Protein AF-A0A6L6CD46-F1 (afdb_monomer_lite)

pLDDT: mean 73.13, std 17.95, range [24.5, 97.5]

Structure (mmCIF, N/CA/C/O backbone):
data_AF-A0A6L6CD46-F1
#
_entry.id   AF-A0A6L6CD46-F1
#
loop_
_atom_site.group_PDB
_atom_site.id
_atom_site.type_symbol
_atom_site.label_atom_id
_atom_site.label_alt_id
_atom_site.label_comp_id
_atom_site.label_asym_id
_atom_site.label_entity_id
_atom_site.label_seq_id
_atom_site.pdbx_PDB_ins_code
_atom_site.Cartn_x
_atom_site.Cartn_y
_atom_site.Cartn_z
_atom_site.occupancy
_atom_site.B_iso_or_equiv
_atom_site.auth_seq_id
_atom_site.auth_comp_id
_atom_site.auth_asym_id
_atom_site.auth_atom_id
_atom_site.pdbx_PDB_model_num
ATOM 1 N N . MET A 1 1 ? 24.966 -5.544 -23.327 1.00 44.84 1 MET A N 1
ATOM 2 C CA . MET A 1 1 ? 25.309 -5.152 -24.705 1.00 44.84 1 MET A CA 1
ATOM 3 C C . MET A 1 1 ? 24.826 -6.272 -25.606 1.00 44.84 1 MET A C 1
ATOM 5 O O . MET A 1 1 ? 25.145 -7.424 -25.333 1.00 44.84 1 MET A O 1
ATOM 9 N N . VAL A 1 2 ? 23.964 -5.957 -26.567 1.00 43.72 2 VAL A N 1
ATOM 10 C CA . VAL A 1 2 ? 23.545 -6.902 -27.607 1.00 43.72 2 VAL A CA 1
ATOM 11 C C . VAL A 1 2 ? 24.352 -6.515 -28.832 1.00 43.72 2 VAL A C 1
ATOM 13 O O . VAL A 1 2 ? 24.237 -5.381 -29.278 1.00 43.72 2 VAL A O 1
ATOM 16 N N . SER A 1 3 ? 25.203 -7.411 -29.320 1.00 49.47 3 SER A N 1
ATOM 17 C CA . SER A 1 3 ? 26.003 -7.169 -30.518 1.00 49.47 3 SER A CA 1
ATOM 18 C C . SER A 1 3 ? 25.464 -8.046 -31.639 1.00 49.47 3 SER A C 1
ATOM 20 O O . SER A 1 3 ? 25.530 -9.274 -31.545 1.00 49.47 3 SER A O 1
ATOM 22 N N . LEU A 1 4 ? 24.927 -7.422 -32.684 1.00 47.31 4 LEU A N 1
ATOM 23 C CA . LEU A 1 4 ? 24.622 -8.091 -33.942 1.00 47.31 4 LEU A CA 1
ATOM 24 C C . LEU A 1 4 ? 25.775 -7.809 -34.908 1.00 47.31 4 LEU A C 1
ATOM 26 O O . LEU A 1 4 ? 25.979 -6.667 -35.311 1.00 47.31 4 LEU A O 1
ATOM 30 N N . THR A 1 5 ? 26.537 -8.841 -35.259 1.00 47.25 5 THR A N 1
ATOM 31 C CA . THR A 1 5 ? 27.584 -8.738 -36.279 1.00 47.25 5 THR A CA 1
ATOM 32 C C . THR A 1 5 ? 26.982 -9.128 -37.620 1.00 47.25 5 THR A C 1
ATOM 34 O O . THR A 1 5 ? 26.637 -10.289 -37.833 1.00 47.25 5 THR A O 1
ATOM 37 N N . LEU A 1 6 ? 26.834 -8.156 -38.519 1.00 50.75 6 LEU A N 1
ATOM 38 C CA . LEU A 1 6 ? 26.470 -8.408 -39.910 1.00 50.75 6 LEU A CA 1
ATOM 39 C C . LEU A 1 6 ? 27.756 -8.727 -40.686 1.00 50.75 6 LEU A C 1
ATOM 41 O O . LEU A 1 6 ? 28.772 -8.052 -40.521 1.00 50.75 6 LEU A O 1
ATOM 45 N N . THR A 1 7 ? 27.733 -9.760 -41.528 1.00 51.47 7 THR A N 1
ATOM 46 C CA . THR A 1 7 ? 28.898 -10.301 -42.262 1.00 51.47 7 THR A CA 1
ATOM 47 C C . THR A 1 7 ? 29.545 -9.330 -43.262 1.00 51.47 7 THR A C 1
ATOM 49 O O . THR A 1 7 ? 30.550 -9.675 -43.874 1.00 51.47 7 THR A O 1
ATOM 52 N N . SER A 1 8 ? 29.026 -8.107 -43.395 1.00 54.38 8 SER A N 1
ATOM 53 C CA . SER A 1 8 ? 29.572 -7.022 -44.218 1.00 54.38 8 SER A CA 1
ATOM 54 C C . SER A 1 8 ? 30.344 -5.943 -43.435 1.00 54.38 8 SER A C 1
ATOM 56 O O . SER A 1 8 ? 30.709 -4.927 -44.016 1.00 54.38 8 SER A O 1
ATOM 58 N N . GLY A 1 9 ? 30.630 -6.140 -42.139 1.00 56.38 9 GLY A N 1
ATOM 59 C CA . GLY A 1 9 ? 31.497 -5.237 -41.360 1.00 56.38 9 GLY A CA 1
ATOM 60 C C . GLY A 1 9 ? 30.791 -4.053 -40.686 1.00 56.38 9 GLY A C 1
ATOM 61 O O . GLY A 1 9 ? 31.459 -3.185 -40.128 1.00 56.38 9 GLY A O 1
ATOM 62 N N . TYR A 1 10 ? 29.457 -4.024 -40.684 1.00 61.47 10 TYR A N 1
ATOM 63 C CA . TYR A 1 10 ? 28.675 -3.020 -39.961 1.00 61.47 10 TYR A CA 1
ATOM 64 C C . TYR A 1 10 ? 28.305 -3.514 -38.555 1.00 61.47 10 TYR A C 1
ATOM 66 O O . TYR A 1 10 ? 27.806 -4.630 -38.384 1.00 61.47 10 TYR A O 1
ATOM 74 N N . LEU A 1 11 ? 28.532 -2.662 -37.551 1.00 64.44 11 LEU A N 1
ATOM 75 C CA . LEU A 1 11 ? 28.053 -2.841 -36.180 1.00 64.44 11 LEU A CA 1
ATOM 76 C C . LEU A 1 11 ? 26.774 -2.022 -35.998 1.00 64.44 11 LEU A C 1
ATOM 78 O O . LEU A 1 11 ? 26.771 -0.815 -36.229 1.00 64.44 11 LEU A O 1
ATOM 82 N N . LEU A 1 12 ? 25.689 -2.682 -35.591 1.00 70.31 12 LEU A N 1
ATOM 83 C CA . LEU A 1 12 ? 24.448 -2.011 -35.217 1.00 70.31 12 LEU A CA 1
ATOM 84 C C . LEU A 1 12 ? 24.362 -1.918 -33.693 1.00 70.31 12 LEU A C 1
ATOM 86 O O . LEU A 1 12 ? 24.083 -2.915 -33.023 1.00 70.31 12 LEU A O 1
ATOM 90 N N . ASP A 1 13 ? 24.563 -0.714 -33.163 1.00 72.12 13 ASP A N 1
ATOM 91 C CA . ASP A 1 13 ? 24.378 -0.430 -31.743 1.00 72.12 13 ASP A CA 1
ATOM 92 C C . ASP A 1 13 ? 22.921 -0.060 -31.457 1.00 72.12 13 ASP A C 1
ATOM 94 O O . ASP A 1 13 ? 22.403 0.967 -31.901 1.00 72.12 13 ASP A O 1
ATOM 98 N N . LEU A 1 14 ? 22.247 -0.909 -30.684 1.00 71.06 14 LEU A N 1
ATOM 99 C CA . LEU A 1 14 ? 20.884 -0.664 -30.230 1.00 71.06 14 LEU A CA 1
ATOM 100 C C . LEU A 1 14 ? 20.898 -0.119 -28.802 1.00 71.06 14 LEU A C 1
ATOM 102 O O . LEU A 1 14 ? 21.294 -0.807 -27.858 1.00 71.06 14 LEU A O 1
ATOM 106 N N . ASN A 1 15 ? 20.385 1.098 -28.633 1.00 74.31 15 ASN A N 1
ATOM 107 C CA . ASN A 1 15 ? 20.087 1.644 -27.316 1.00 74.31 15 ASN A CA 1
ATOM 108 C C . ASN A 1 15 ? 18.767 1.066 -26.813 1.00 74.31 15 ASN A C 1
ATOM 110 O O . ASN A 1 15 ? 17.681 1.512 -27.181 1.00 74.31 15 ASN A O 1
ATOM 114 N N . LEU A 1 16 ? 18.872 0.046 -25.970 1.00 72.19 16 LEU A N 1
ATOM 115 C CA . LEU A 1 16 ? 17.718 -0.557 -25.325 1.00 72.19 16 LEU A CA 1
ATOM 116 C C . LEU A 1 16 ? 17.336 0.246 -24.083 1.00 72.19 16 LEU A C 1
ATOM 118 O O . LEU A 1 16 ? 18.183 0.607 -23.269 1.00 72.19 16 LEU A O 1
ATOM 122 N N . THR A 1 17 ? 16.038 0.481 -23.913 1.00 66.88 17 THR A N 1
ATOM 123 C CA . THR A 1 17 ? 15.481 1.128 -22.716 1.00 66.88 17 THR A CA 1
ATOM 124 C C . THR A 1 17 ? 15.485 0.212 -21.493 1.00 66.88 17 THR A C 1
ATOM 126 O O . THR A 1 17 ? 15.349 0.689 -20.370 1.00 66.88 17 THR A O 1
ATOM 129 N N . SER A 1 18 ? 15.653 -1.097 -21.700 1.00 68.25 18 SER A N 1
ATOM 130 C CA . SER A 1 18 ? 15.762 -2.110 -20.652 1.00 68.25 18 SER A CA 1
ATOM 131 C C . SER A 1 18 ? 16.911 -3.069 -20.950 1.00 68.25 18 SER A C 1
ATOM 133 O O . SER A 1 18 ? 17.227 -3.363 -22.105 1.00 68.25 18 SER A O 1
ATOM 135 N N . ALA A 1 19 ? 17.563 -3.552 -19.893 1.00 72.50 19 ALA A N 1
ATOM 136 C CA . ALA A 1 19 ? 18.597 -4.562 -20.038 1.00 72.50 19 ALA A CA 1
ATOM 137 C C . ALA A 1 19 ? 17.971 -5.921 -20.378 1.00 72.50 19 ALA A C 1
ATOM 139 O O . ALA A 1 19 ? 16.982 -6.332 -19.778 1.00 72.50 19 ALA A O 1
ATOM 140 N N . ILE A 1 20 ? 18.591 -6.650 -21.303 1.00 77.94 20 ILE A N 1
ATOM 141 C CA . ILE A 1 20 ? 18.218 -8.035 -21.596 1.00 77.94 20 ILE A CA 1
ATOM 142 C C . ILE A 1 20 ? 18.901 -8.944 -20.575 1.00 77.94 20 ILE A C 1
ATOM 144 O O . ILE A 1 20 ? 20.105 -8.816 -20.347 1.00 77.94 20 ILE A O 1
ATOM 148 N N . THR A 1 21 ? 18.170 -9.874 -19.963 1.00 79.94 21 THR A N 1
ATOM 149 C CA . THR A 1 21 ? 18.755 -10.857 -19.040 1.00 79.94 21 THR A CA 1
ATOM 150 C C . THR A 1 21 ? 19.566 -11.910 -19.793 1.00 79.94 21 THR A C 1
ATOM 152 O O . THR A 1 21 ? 19.253 -12.277 -20.928 1.00 79.94 21 THR A O 1
ATOM 155 N N . ARG A 1 22 ? 20.606 -12.442 -19.151 1.00 80.62 22 ARG A N 1
ATOM 156 C CA . ARG A 1 22 ? 21.382 -13.579 -19.648 1.00 80.62 22 ARG A CA 1
ATOM 157 C C . ARG A 1 22 ? 20.451 -14.749 -19.977 1.00 80.62 22 ARG A C 1
ATOM 159 O O . ARG A 1 22 ? 19.556 -15.064 -19.197 1.00 80.62 22 ARG A O 1
ATOM 166 N N . GLY A 1 23 ? 20.682 -15.389 -21.121 1.00 77.25 23 GLY A N 1
ATOM 167 C CA . GLY A 1 23 ? 19.912 -16.553 -21.571 1.00 77.25 23 GLY A CA 1
ATOM 168 C C . GLY A 1 23 ? 18.565 -16.227 -22.225 1.00 77.25 23 GLY A C 1
ATOM 169 O O . GLY A 1 23 ? 17.924 -17.135 -22.743 1.00 77.25 23 GLY A O 1
ATOM 170 N N . ALA A 1 24 ? 18.139 -14.958 -22.257 1.00 79.31 24 ALA A N 1
ATOM 171 C CA . ALA A 1 24 ? 16.983 -14.564 -23.057 1.00 79.31 24 ALA A CA 1
ATOM 172 C C . ALA A 1 24 ? 17.292 -14.707 -24.556 1.00 79.31 24 ALA A C 1
ATOM 174 O O . ALA A 1 24 ? 18.374 -14.314 -25.007 1.00 79.31 24 ALA A O 1
ATOM 175 N N . VAL A 1 25 ? 16.331 -15.234 -25.318 1.00 81.81 25 VAL A N 1
ATOM 176 C CA . VAL A 1 25 ? 16.406 -15.314 -26.781 1.00 81.81 25 VAL A CA 1
ATOM 177 C C . VAL A 1 25 ? 16.143 -13.927 -27.355 1.00 81.81 25 VAL A C 1
ATOM 179 O O . VAL A 1 25 ? 15.107 -13.326 -27.080 1.00 81.81 25 VAL A O 1
ATOM 182 N N . VAL A 1 26 ? 17.086 -13.419 -28.147 1.00 83.00 26 VAL A N 1
ATOM 183 C CA . VAL A 1 26 ? 16.974 -12.120 -28.813 1.00 83.00 26 VAL A CA 1
ATOM 184 C C . VAL A 1 26 ? 16.854 -12.353 -30.309 1.00 83.00 26 VAL A C 1
ATOM 186 O O . VAL A 1 26 ? 17.708 -13.007 -30.910 1.00 83.00 26 VAL A O 1
ATOM 189 N N . THR A 1 27 ? 15.795 -11.809 -30.901 1.00 85.94 27 THR A N 1
ATOM 190 C CA . THR A 1 27 ? 15.565 -11.839 -32.345 1.00 85.94 27 THR A CA 1
ATOM 191 C C . THR A 1 27 ? 15.535 -10.431 -32.911 1.00 85.94 27 THR A C 1
ATOM 193 O O . THR A 1 27 ? 14.970 -9.530 -32.292 1.00 85.94 27 THR A O 1
ATOM 196 N N . PHE A 1 28 ? 16.095 -10.253 -34.102 1.00 84.06 28 PHE A N 1
ATOM 197 C CA . PHE A 1 28 ? 16.095 -8.986 -34.824 1.00 84.06 28 PHE A CA 1
ATOM 198 C C . PHE A 1 28 ? 15.373 -9.125 -36.164 1.00 84.06 28 PHE A C 1
ATOM 200 O O . PHE A 1 28 ? 15.668 -10.039 -36.933 1.00 84.06 28 PHE A O 1
ATOM 207 N N . SER A 1 29 ? 14.467 -8.195 -36.453 1.00 88.62 29 SER A N 1
ATOM 208 C CA . SER A 1 29 ? 13.798 -8.082 -37.748 1.00 88.62 29 SER A CA 1
ATOM 209 C C . SER A 1 29 ? 13.802 -6.629 -38.197 1.00 88.62 29 SER A C 1
ATOM 211 O O . SER A 1 29 ? 13.671 -5.720 -37.377 1.00 88.62 29 SER A O 1
ATOM 213 N N . TYR A 1 30 ? 13.900 -6.422 -39.503 1.00 89.00 30 TYR A N 1
ATOM 214 C CA . TYR A 1 30 ? 13.785 -5.124 -40.148 1.00 89.00 30 TYR A CA 1
ATOM 215 C C . TYR A 1 30 ? 12.638 -5.164 -41.156 1.00 89.00 30 TYR A C 1
ATOM 217 O O . TYR A 1 30 ? 12.523 -6.099 -41.946 1.00 89.00 30 TYR A O 1
ATOM 225 N N . THR A 1 31 ? 11.778 -4.150 -41.109 1.00 92.81 31 THR A N 1
ATOM 226 C CA . THR A 1 31 ? 10.715 -3.942 -42.097 1.00 92.81 31 THR A CA 1
ATOM 227 C C . THR A 1 31 ? 11.059 -2.695 -42.892 1.00 92.81 31 THR A C 1
ATOM 229 O O . THR A 1 31 ? 11.132 -1.608 -42.319 1.00 92.81 31 THR A O 1
ATOM 232 N N . ALA A 1 32 ? 11.292 -2.861 -44.190 1.00 89.75 32 ALA A N 1
ATOM 233 C CA . ALA A 1 32 ? 11.603 -1.762 -45.086 1.00 89.75 32 ALA A CA 1
ATOM 234 C C . ALA A 1 32 ? 10.410 -0.794 -45.192 1.00 89.75 32 ALA A C 1
ATOM 236 O O . ALA A 1 32 ? 9.263 -1.252 -45.286 1.00 89.75 32 ALA A O 1
ATOM 237 N N . PRO A 1 33 ? 10.648 0.530 -45.170 1.00 86.81 33 PRO A N 1
ATOM 238 C CA . PRO A 1 33 ? 9.605 1.501 -45.467 1.00 86.81 33 PRO A CA 1
ATOM 239 C C . PRO A 1 33 ? 9.172 1.397 -46.944 1.00 86.81 33 PRO A C 1
ATOM 241 O O . PRO A 1 33 ? 9.884 0.808 -47.760 1.00 86.81 33 PRO A O 1
ATOM 244 N N . PRO A 1 34 ? 8.006 1.957 -47.314 1.00 84.12 34 PRO A N 1
ATOM 245 C CA . PRO A 1 34 ? 7.623 2.083 -48.716 1.00 84.12 34 PRO A CA 1
ATOM 246 C C . PRO A 1 34 ? 8.685 2.852 -49.510 1.00 84.12 34 PRO A C 1
ATOM 248 O O . PRO A 1 34 ? 9.216 3.845 -49.017 1.00 84.12 34 PRO A O 1
ATOM 251 N N . VAL A 1 35 ? 8.959 2.411 -50.739 1.00 77.94 35 VAL A N 1
ATOM 252 C CA . VAL A 1 35 ? 9.950 3.047 -51.619 1.00 77.94 35 VAL A CA 1
ATOM 253 C C . VAL A 1 35 ? 9.521 4.481 -51.943 1.00 77.94 35 VAL A C 1
ATOM 255 O O . VAL A 1 35 ? 8.413 4.708 -52.433 1.00 77.94 35 VAL A O 1
ATOM 258 N N . GLU A 1 36 ? 10.404 5.445 -51.685 1.00 72.25 36 GLU A N 1
ATOM 259 C CA . GLU A 1 36 ? 10.206 6.855 -52.039 1.00 72.25 36 GLU A CA 1
ATOM 260 C C . GLU A 1 36 ? 10.679 7.140 -53.480 1.00 72.25 36 GLU A C 1
ATOM 262 O O . GLU A 1 36 ? 11.656 6.562 -53.955 1.00 72.25 36 GLU A O 1
ATOM 267 N N . ASN A 1 37 ? 9.984 8.038 -54.190 1.00 70.56 37 ASN A N 1
ATOM 268 C CA . ASN A 1 37 ? 10.317 8.461 -55.557 1.00 70.56 37 ASN A CA 1
ATOM 269 C C . ASN A 1 37 ? 10.279 10.005 -55.651 1.00 70.56 37 ASN A C 1
ATOM 271 O O . ASN A 1 37 ? 9.217 10.575 -55.382 1.00 70.56 37 ASN A O 1
ATOM 275 N N . PRO A 1 38 ? 11.376 10.699 -56.024 1.00 72.62 38 PRO A N 1
ATOM 276 C CA . PRO A 1 38 ? 12.658 10.162 -56.497 1.00 72.62 38 PRO A CA 1
ATOM 277 C C . PRO A 1 38 ? 13.456 9.461 -55.395 1.00 72.62 38 PRO A C 1
ATOM 279 O O . PRO A 1 38 ? 13.340 9.808 -54.224 1.00 72.62 38 PRO A O 1
ATOM 282 N N . VAL A 1 39 ? 14.271 8.478 -55.784 1.00 70.19 39 VAL A N 1
ATOM 283 C CA . VAL A 1 39 ? 15.186 7.787 -54.865 1.00 70.19 39 VAL A CA 1
ATOM 284 C C . VAL A 1 39 ? 16.178 8.813 -54.317 1.00 70.19 39 VAL A C 1
ATOM 286 O O . VAL A 1 39 ? 16.855 9.499 -55.084 1.00 70.19 39 VAL A O 1
ATOM 289 N N . THR A 1 40 ? 16.243 8.940 -52.993 1.00 73.50 40 THR A N 1
ATOM 290 C CA . THR A 1 40 ? 17.183 9.832 -52.302 1.00 73.50 40 THR A CA 1
ATOM 291 C C . THR A 1 40 ? 18.108 9.021 -51.403 1.00 73.50 40 THR A C 1
ATOM 293 O O . THR A 1 40 ? 17.735 7.949 -50.937 1.00 73.50 40 THR A O 1
ATOM 296 N N . THR A 1 41 ? 19.300 9.545 -51.119 1.00 75.75 41 THR A N 1
ATOM 297 C CA . THR A 1 41 ? 20.264 8.962 -50.165 1.00 75.75 41 THR A CA 1
ATOM 298 C C . THR A 1 41 ? 19.991 9.364 -48.709 1.00 75.75 41 THR A C 1
ATOM 300 O O . THR A 1 41 ? 20.845 9.194 -47.841 1.00 75.75 41 THR A O 1
ATOM 303 N N . THR A 1 42 ? 18.839 9.986 -48.438 1.00 76.19 42 THR A N 1
ATOM 304 C CA . THR A 1 42 ? 18.507 10.588 -47.137 1.00 76.19 42 THR A CA 1
ATOM 305 C C . THR A 1 42 ? 17.148 10.138 -46.602 1.00 76.19 42 THR A C 1
ATOM 307 O O . THR A 1 42 ? 16.561 10.831 -45.765 1.00 76.19 42 THR A O 1
ATOM 310 N N . ASN A 1 43 ? 16.612 9.015 -47.090 1.00 81.25 43 ASN A N 1
ATOM 311 C CA . ASN A 1 43 ? 15.330 8.499 -46.615 1.00 81.25 43 ASN A CA 1
ATOM 312 C C . ASN A 1 43 ? 15.495 7.739 -45.278 1.00 81.25 43 ASN A C 1
ATOM 314 O O . ASN A 1 43 ? 16.568 7.700 -44.674 1.00 81.25 43 ASN A O 1
ATOM 318 N N . LYS A 1 44 ? 14.397 7.185 -44.750 1.00 84.00 44 LYS A N 1
ATOM 319 C CA . LYS A 1 44 ? 14.401 6.460 -43.464 1.00 84.00 44 LYS A CA 1
ATOM 320 C C . LYS A 1 44 ? 14.776 4.975 -43.576 1.00 84.00 44 LYS A C 1
ATOM 322 O O . LYS A 1 44 ? 14.764 4.293 -42.549 1.00 84.00 44 LYS A O 1
ATOM 327 N N . ALA A 1 45 ? 15.036 4.456 -44.774 1.00 87.62 45 ALA A N 1
ATOM 328 C CA . ALA A 1 45 ? 15.427 3.067 -44.964 1.00 87.62 45 ALA A CA 1
ATOM 329 C C . ALA A 1 45 ? 16.869 2.834 -44.489 1.00 87.62 45 ALA A C 1
ATOM 331 O O . ALA A 1 45 ? 17.682 3.751 -44.395 1.00 87.62 45 ALA A O 1
ATOM 332 N N . LEU A 1 46 ? 17.206 1.578 -44.201 1.00 87.12 46 LEU A N 1
ATOM 333 C CA . LEU A 1 46 ? 18.605 1.162 -44.180 1.00 87.12 46 LEU A CA 1
ATOM 334 C C . LEU A 1 46 ? 19.104 1.177 -45.628 1.00 87.12 46 LEU A C 1
ATOM 336 O O . LEU A 1 46 ? 18.615 0.385 -46.428 1.00 87.12 46 LEU A O 1
ATOM 340 N N . GLN A 1 47 ? 20.030 2.075 -45.959 1.00 84.88 47 GLN A N 1
ATOM 341 C CA . GLN A 1 47 ? 20.543 2.253 -47.320 1.00 84.88 47 GLN A CA 1
ATOM 342 C C . GLN A 1 47 ? 22.034 1.913 -47.413 1.00 84.88 47 GLN A C 1
ATOM 344 O O . GLN A 1 47 ? 22.774 2.040 -46.431 1.00 84.88 47 GLN A O 1
ATOM 349 N N . ASP A 1 48 ? 22.486 1.499 -48.597 1.00 82.75 48 ASP A N 1
ATOM 350 C CA . ASP A 1 48 ? 23.914 1.475 -48.928 1.00 82.75 48 ASP A CA 1
ATOM 351 C C . ASP A 1 48 ? 24.441 2.880 -49.295 1.00 82.75 48 ASP A C 1
ATOM 353 O O . ASP A 1 48 ? 23.703 3.865 -49.342 1.00 82.75 48 ASP A O 1
ATOM 357 N N . LEU A 1 49 ? 25.746 2.992 -49.570 1.00 81.69 49 LEU A N 1
ATOM 358 C CA . LEU A 1 49 ? 26.375 4.265 -49.953 1.00 81.69 49 LEU A CA 1
ATOM 359 C C . LEU A 1 49 ? 25.920 4.792 -51.327 1.00 81.69 49 LEU A C 1
ATOM 361 O O . LEU A 1 49 ? 26.233 5.930 -51.672 1.00 81.69 49 LEU A O 1
ATOM 365 N N . GLN A 1 50 ? 25.233 3.972 -52.126 1.00 82.94 50 GLN A N 1
ATOM 366 C CA . GLN A 1 50 ? 24.668 4.345 -53.421 1.00 82.94 50 GLN A CA 1
ATOM 367 C C . GLN A 1 50 ? 23.192 4.773 -53.302 1.00 82.94 50 GLN A C 1
ATOM 369 O O . GLN A 1 50 ? 22.635 5.266 -54.282 1.00 82.94 50 GLN A O 1
ATOM 374 N N . GLY A 1 51 ? 22.577 4.644 -52.118 1.00 80.56 51 GLY A N 1
ATOM 375 C CA . GLY A 1 51 ? 21.174 4.982 -51.867 1.00 80.56 51 GLY A CA 1
ATOM 376 C C . GLY A 1 51 ? 20.189 3.856 -52.184 1.00 80.56 51 GLY A C 1
ATOM 377 O O . GLY A 1 51 ? 18.998 4.125 -52.320 1.00 80.56 51 GLY A O 1
ATOM 378 N N . ASN A 1 52 ? 20.651 2.610 -52.326 1.00 84.12 52 ASN A N 1
ATOM 379 C CA . ASN A 1 52 ? 19.747 1.474 -52.498 1.00 84.12 52 ASN A CA 1
ATOM 380 C C . ASN A 1 52 ? 19.180 1.043 -51.139 1.00 84.12 52 ASN A C 1
ATOM 382 O O . ASN A 1 52 ? 19.937 0.759 -50.207 1.00 84.12 52 ASN A O 1
ATOM 386 N N . ASP A 1 53 ? 17.853 0.953 -51.046 1.00 87.44 53 ASP A N 1
ATOM 387 C CA . ASP A 1 53 ? 17.150 0.533 -49.833 1.00 87.44 53 ASP A CA 1
ATOM 388 C C . ASP A 1 53 ? 17.302 -0.977 -49.594 1.00 87.44 53 ASP A C 1
ATOM 390 O O . ASP A 1 53 ? 17.071 -1.806 -50.480 1.00 87.44 53 ASP A O 1
ATOM 394 N N . ALA A 1 54 ? 17.623 -1.360 -48.359 1.00 87.12 54 ALA A N 1
ATOM 395 C CA . ALA A 1 54 ? 17.585 -2.748 -47.930 1.00 87.12 54 ALA A CA 1
ATOM 396 C C . ALA A 1 54 ? 16.142 -3.274 -47.930 1.00 87.12 54 ALA A C 1
ATOM 398 O O . ALA A 1 54 ? 15.217 -2.614 -47.450 1.00 87.12 54 ALA A O 1
ATOM 399 N N . LEU A 1 55 ? 15.961 -4.512 -48.397 1.00 89.56 55 LEU A N 1
ATOM 400 C CA . LEU A 1 55 ? 14.697 -5.236 -48.264 1.00 89.56 55 LEU A CA 1
ATOM 401 C C . LEU A 1 55 ? 14.409 -5.579 -46.794 1.00 89.56 55 LEU A C 1
ATOM 403 O O . LEU A 1 55 ? 15.314 -5.641 -45.965 1.00 89.56 55 LEU A O 1
ATOM 407 N N . SER A 1 56 ? 13.144 -5.853 -46.474 1.00 91.31 56 SER A N 1
ATOM 408 C CA . SER A 1 56 ? 12.766 -6.412 -45.169 1.00 91.31 56 SER A CA 1
ATOM 409 C C . SER A 1 56 ? 13.450 -7.764 -44.932 1.00 91.31 56 SER A C 1
ATOM 411 O O . SER A 1 56 ? 13.544 -8.578 -45.850 1.00 91.31 56 SER A O 1
ATOM 413 N N . PHE A 1 57 ? 13.874 -8.039 -43.698 1.00 88.81 57 PHE A N 1
ATOM 414 C CA . PHE A 1 57 ? 14.493 -9.315 -43.321 1.00 88.81 57 PHE A CA 1
ATOM 415 C C . PHE A 1 57 ? 14.248 -9.675 -41.847 1.00 88.81 57 PHE A C 1
ATOM 417 O O . PHE A 1 57 ? 13.871 -8.833 -41.031 1.00 88.81 57 PHE A O 1
ATOM 424 N N . GLY A 1 58 ? 14.506 -10.938 -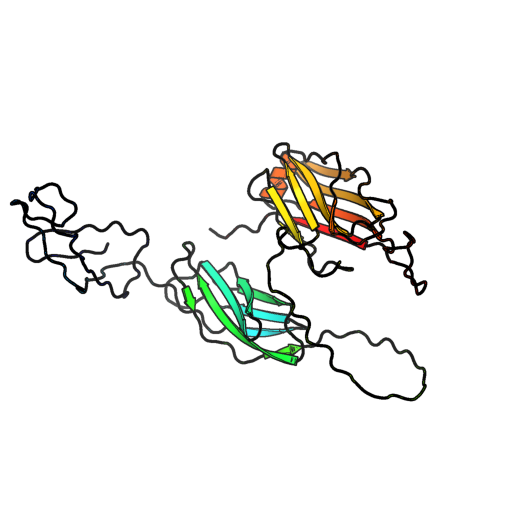41.497 1.00 86.94 58 GLY A N 1
ATOM 425 C CA . GLY A 1 58 ? 14.369 -11.487 -40.144 1.00 86.94 58 GLY A CA 1
ATOM 426 C C . GLY A 1 58 ? 13.199 -12.469 -39.984 1.00 86.94 58 GLY A C 1
ATOM 427 O O . GLY A 1 58 ? 12.468 -12.713 -40.945 1.00 86.94 58 GLY A O 1
ATOM 428 N N . PRO A 1 59 ? 13.018 -13.050 -38.781 1.00 89.69 59 PRO A N 1
ATOM 429 C CA . PRO A 1 59 ? 13.813 -12.824 -37.571 1.00 89.69 59 PRO A CA 1
ATOM 430 C C . PRO A 1 59 ? 15.187 -13.506 -37.618 1.00 89.69 59 PRO A C 1
ATOM 432 O O . PRO A 1 59 ? 15.302 -14.695 -37.900 1.00 89.69 59 PRO A O 1
ATOM 435 N N . LEU A 1 60 ? 16.235 -12.755 -37.290 1.00 82.88 60 LEU A N 1
ATOM 436 C CA . LEU A 1 60 ? 17.596 -13.255 -37.106 1.00 82.88 60 LEU A CA 1
ATOM 437 C C . LEU A 1 60 ? 17.863 -13.483 -35.622 1.00 82.88 60 LEU A C 1
ATOM 439 O O . LEU A 1 60 ? 17.502 -12.645 -34.795 1.00 82.88 60 LEU A O 1
ATOM 443 N N . THR A 1 61 ? 18.512 -14.590 -35.271 1.00 82.06 61 THR A N 1
ATOM 444 C CA . THR A 1 61 ? 18.927 -14.851 -33.888 1.00 82.06 61 THR A CA 1
ATOM 445 C C . THR A 1 61 ? 20.186 -14.055 -33.559 1.00 82.06 61 THR A C 1
ATOM 447 O O . THR A 1 61 ? 21.122 -14.012 -34.355 1.00 82.06 61 THR A O 1
ATOM 450 N N . VAL A 1 62 ? 20.222 -13.436 -32.379 1.00 81.12 62 VAL A N 1
ATOM 451 C CA . VAL A 1 62 ? 21.354 -12.617 -31.927 1.00 81.12 62 VAL A CA 1
ATOM 452 C C . VAL A 1 62 ? 22.033 -13.268 -30.726 1.00 81.12 62 VAL A C 1
ATOM 454 O O . VAL A 1 62 ? 21.363 -13.732 -29.801 1.00 81.12 62 VAL A O 1
ATOM 457 N N . SER A 1 63 ? 23.368 -13.263 -30.706 1.00 81.75 63 SER A N 1
ATOM 458 C CA . SER A 1 63 ? 24.144 -13.713 -29.547 1.00 81.75 63 SER A CA 1
ATOM 459 C C . SER A 1 63 ? 23.938 -12.770 -28.360 1.00 81.75 63 SER A C 1
ATOM 461 O O . SER A 1 63 ? 24.360 -11.612 -28.369 1.00 81.75 63 SER A O 1
ATOM 463 N N . ASN A 1 64 ? 23.292 -13.274 -27.307 1.00 81.19 64 ASN A N 1
ATOM 464 C CA . ASN A 1 64 ? 23.060 -12.532 -26.073 1.00 81.19 64 ASN A CA 1
ATOM 465 C C . ASN A 1 64 ? 24.205 -12.755 -25.073 1.00 81.19 64 ASN A C 1
ATOM 467 O O . ASN A 1 64 ? 24.183 -13.693 -24.276 1.00 81.19 64 ASN A O 1
ATOM 471 N N . ASN A 1 65 ? 25.169 -11.835 -25.073 1.00 80.88 65 ASN A N 1
ATOM 472 C CA . ASN A 1 65 ? 26.299 -11.827 -24.138 1.00 80.88 65 ASN A CA 1
ATOM 473 C C . ASN A 1 65 ? 26.006 -11.046 -22.842 1.00 80.88 65 ASN A C 1
ATOM 475 O O . ASN A 1 65 ? 26.915 -10.508 -22.208 1.00 80.88 65 ASN A O 1
ATOM 479 N N . SER A 1 66 ? 24.736 -10.920 -22.444 1.00 82.56 66 SER A N 1
ATOM 480 C CA . SER A 1 66 ? 24.388 -10.196 -21.224 1.00 82.56 66 SER A CA 1
ATOM 481 C C . SER A 1 66 ? 24.962 -10.855 -19.963 1.00 82.56 66 SER A C 1
ATOM 483 O O . SER A 1 66 ? 24.951 -12.077 -19.780 1.00 82.56 66 SER A O 1
ATOM 485 N N . ILE A 1 67 ? 25.433 -10.009 -19.048 1.00 79.94 67 ILE A N 1
ATOM 486 C CA . ILE A 1 67 ? 25.865 -10.392 -17.699 1.00 79.94 67 ILE A CA 1
ATOM 487 C C . ILE A 1 67 ? 24.767 -10.177 -16.649 1.00 79.94 67 ILE A C 1
ATOM 489 O O . ILE A 1 67 ? 24.948 -10.541 -15.490 1.00 79.94 67 ILE A O 1
ATOM 493 N N . VAL A 1 68 ? 23.625 -9.603 -17.043 1.00 78.19 68 VAL A N 1
ATOM 494 C CA . VAL A 1 68 ? 22.499 -9.347 -16.140 1.00 78.19 68 VAL A CA 1
ATOM 495 C C . VAL A 1 68 ? 21.813 -10.669 -15.824 1.00 78.19 68 VAL A C 1
ATOM 497 O O . VAL A 1 68 ? 21.283 -11.329 -16.714 1.00 78.19 68 VAL A O 1
ATOM 500 N N . SER A 1 69 ? 21.835 -11.074 -14.559 1.00 79.25 69 SER A N 1
ATOM 501 C CA . SER A 1 69 ? 21.216 -12.330 -14.132 1.00 79.25 69 SER A CA 1
ATOM 502 C C . SER A 1 69 ? 19.692 -12.184 -14.040 1.00 79.25 69 SER A C 1
ATOM 504 O O . SER A 1 69 ? 19.225 -11.162 -13.537 1.00 79.25 69 SER A O 1
ATOM 506 N N . PRO A 1 70 ? 18.904 -13.178 -14.489 1.00 76.12 70 PRO A N 1
ATOM 507 C CA . PRO A 1 70 ? 17.466 -13.177 -14.252 1.00 76.12 70 PRO A CA 1
ATOM 508 C C . PRO A 1 70 ? 17.177 -13.300 -12.752 1.00 76.12 70 PRO A C 1
ATOM 510 O O . PRO A 1 70 ? 17.912 -13.974 -12.021 1.00 76.12 70 PRO A O 1
ATOM 513 N N . ILE A 1 71 ? 16.095 -12.664 -12.295 1.00 79.81 71 ILE A N 1
ATOM 514 C CA . ILE A 1 71 ? 15.641 -12.833 -10.914 1.00 79.81 71 ILE A CA 1
ATOM 515 C C . ILE A 1 71 ? 15.242 -14.283 -10.657 1.00 79.81 71 ILE A C 1
ATOM 517 O O . ILE A 1 71 ? 14.659 -14.956 -11.512 1.00 79.81 71 ILE A O 1
ATOM 521 N N . ALA A 1 72 ? 15.580 -14.770 -9.470 1.00 82.94 72 ALA A N 1
ATOM 522 C CA . ALA A 1 72 ? 15.300 -16.141 -9.099 1.00 82.94 72 ALA A CA 1
ATOM 523 C C . ALA A 1 72 ? 13.791 -16.395 -8.959 1.00 82.94 72 ALA A C 1
ATOM 525 O O . ALA A 1 72 ? 13.027 -15.542 -8.491 1.00 82.94 72 ALA A O 1
ATOM 526 N N . LEU A 1 73 ? 13.370 -17.602 -9.343 1.00 82.31 73 LEU A N 1
ATOM 527 C CA . LEU A 1 73 ? 11.997 -18.054 -9.158 1.00 82.31 73 LEU A CA 1
ATOM 528 C C . LEU A 1 73 ? 11.691 -18.159 -7.656 1.00 82.31 73 LEU A C 1
ATOM 530 O O . LEU A 1 73 ? 12.433 -18.847 -6.948 1.00 82.31 73 LEU A O 1
ATOM 534 N N . PRO A 1 74 ? 10.629 -17.512 -7.144 1.00 84.31 74 PRO A N 1
ATOM 535 C CA . PRO A 1 74 ? 10.265 -17.683 -5.749 1.00 84.31 74 PRO A CA 1
ATOM 536 C C . PRO A 1 74 ? 9.698 -19.088 -5.526 1.00 84.31 74 PRO A C 1
ATOM 538 O O . PRO A 1 74 ? 8.985 -19.637 -6.372 1.00 84.31 74 PRO A O 1
ATOM 541 N N . ALA A 1 75 ? 9.990 -19.657 -4.358 1.00 85.44 75 ALA A N 1
ATOM 542 C CA . ALA A 1 75 ? 9.314 -20.860 -3.893 1.00 85.44 75 ALA A CA 1
ATOM 543 C C . ALA A 1 75 ? 7.822 -20.578 -3.631 1.00 85.44 75 ALA A C 1
ATOM 545 O O . ALA A 1 75 ? 7.400 -19.424 -3.505 1.00 85.44 75 ALA A O 1
ATOM 546 N N . ALA A 1 76 ? 7.023 -21.641 -3.525 1.00 83.94 76 ALA A N 1
ATOM 547 C CA . ALA A 1 76 ? 5.644 -21.505 -3.070 1.00 83.94 76 ALA A CA 1
ATOM 548 C C . ALA A 1 76 ? 5.614 -20.885 -1.655 1.00 83.94 76 ALA A C 1
ATOM 550 O O . ALA A 1 76 ? 6.447 -21.244 -0.816 1.00 83.94 76 ALA A O 1
ATOM 551 N N . PRO A 1 77 ? 4.674 -19.966 -1.369 1.00 87.56 77 PRO A N 1
ATOM 552 C CA . PRO A 1 77 ? 4.577 -19.347 -0.054 1.00 87.56 77 PRO A CA 1
ATOM 553 C C . PRO A 1 77 ? 4.072 -20.360 0.978 1.00 87.56 77 PRO A C 1
ATOM 555 O O . PRO A 1 77 ? 3.220 -21.201 0.675 1.00 87.56 77 PRO A O 1
ATOM 558 N N . THR A 1 78 ? 4.538 -20.244 2.221 1.00 82.81 78 THR A N 1
ATOM 559 C CA . THR A 1 78 ? 3.936 -20.959 3.353 1.00 82.81 78 THR A CA 1
ATOM 560 C C . THR A 1 78 ? 2.770 -20.149 3.901 1.00 82.81 78 THR A C 1
ATOM 562 O O . THR A 1 78 ? 2.875 -18.938 4.097 1.00 82.81 78 THR A O 1
ATOM 565 N N . ILE A 1 79 ? 1.631 -20.807 4.113 1.00 88.69 79 ILE A N 1
ATOM 566 C CA . ILE A 1 79 ? 0.365 -20.140 4.421 1.00 88.69 79 ILE A CA 1
ATOM 567 C C . ILE A 1 79 ? -0.167 -20.622 5.766 1.00 88.69 79 ILE A C 1
ATOM 569 O O . ILE A 1 79 ? -0.281 -21.823 6.003 1.00 88.69 79 ILE A O 1
ATOM 573 N N . VAL A 1 80 ? -0.548 -19.674 6.619 1.00 76.50 80 VAL A N 1
ATOM 574 C CA . VAL A 1 80 ? -1.258 -19.926 7.878 1.00 76.50 80 VAL A CA 1
ATOM 575 C C . VAL A 1 80 ? -2.641 -19.288 7.796 1.00 76.50 80 VAL A C 1
ATOM 577 O O . VAL A 1 80 ? -2.755 -18.077 7.598 1.00 76.50 80 VAL A O 1
ATOM 580 N N . ALA A 1 81 ? -3.697 -20.091 7.939 1.00 71.25 81 ALA A N 1
ATOM 581 C CA . ALA A 1 81 ? -5.072 -19.597 7.939 1.00 71.25 81 ALA A CA 1
ATOM 582 C C . ALA A 1 81 ? -5.352 -18.723 9.171 1.00 71.25 81 ALA A C 1
ATOM 584 O O . ALA A 1 81 ? -4.967 -19.065 10.290 1.00 71.25 81 ALA A O 1
ATOM 585 N N . GLY A 1 82 ? -6.071 -17.624 8.966 1.00 63.06 82 GLY A N 1
ATOM 586 C CA . GLY A 1 82 ? -6.618 -16.767 10.012 1.00 63.06 82 GLY A CA 1
ATOM 587 C C . GLY A 1 82 ? -8.127 -16.555 9.835 1.00 63.06 82 GLY A C 1
ATOM 588 O O . GLY A 1 82 ? -8.719 -17.044 8.869 1.00 63.06 82 GLY A O 1
ATOM 589 N N . PRO A 1 83 ? -8.784 -15.835 10.760 1.00 66.56 83 PRO A N 1
ATOM 590 C CA . PRO A 1 83 ? -10.192 -15.483 10.622 1.00 66.56 83 PRO A CA 1
ATOM 591 C C . PRO A 1 83 ? -10.380 -14.508 9.457 1.00 66.56 83 PRO A C 1
ATOM 593 O O . PRO A 1 83 ? -9.841 -13.399 9.498 1.00 66.56 83 PRO A O 1
ATOM 596 N N . GLU A 1 84 ? -11.095 -14.936 8.415 1.00 69.38 84 GLU A N 1
ATOM 597 C CA . GLU A 1 84 ? -11.332 -14.177 7.172 1.00 69.38 84 GLU A CA 1
ATOM 598 C C . GLU A 1 84 ? -10.033 -13.614 6.551 1.00 69.38 84 GLU A C 1
ATOM 600 O O . GLU A 1 84 ? -9.996 -12.538 5.946 1.00 69.38 84 GLU A O 1
ATOM 605 N N . SER A 1 85 ? -8.922 -14.325 6.760 1.00 67.31 85 SER A N 1
ATOM 606 C CA . SER A 1 85 ? -7.578 -13.910 6.363 1.00 67.31 85 SER A CA 1
ATOM 607 C C . SER A 1 85 ? -6.621 -15.098 6.251 1.00 67.31 85 SER A C 1
ATOM 609 O O . SER A 1 85 ? -6.920 -16.205 6.693 1.00 67.31 85 SER A O 1
ATOM 611 N N . ALA A 1 86 ? -5.455 -14.875 5.654 1.00 65.88 86 ALA A N 1
ATOM 612 C CA . ALA A 1 86 ? -4.345 -15.817 5.653 1.00 65.88 86 ALA A CA 1
ATOM 613 C C . ALA A 1 86 ? -3.026 -15.046 5.748 1.00 65.88 86 ALA A C 1
ATOM 615 O O . ALA A 1 86 ? -2.853 -14.018 5.092 1.00 65.88 86 ALA A O 1
ATOM 616 N N . THR A 1 87 ? -2.089 -15.530 6.556 1.00 78.50 87 THR A N 1
ATOM 617 C CA . THR A 1 87 ? -0.729 -14.990 6.612 1.00 78.50 87 THR A CA 1
ATOM 618 C C . THR A 1 87 ? 0.156 -15.809 5.689 1.00 78.50 87 THR A C 1
ATOM 620 O O . THR A 1 87 ? 0.339 -17.006 5.904 1.00 78.50 87 THR A O 1
ATOM 623 N N . ALA A 1 88 ? 0.694 -15.156 4.663 1.00 83.19 88 ALA A N 1
ATOM 624 C CA . ALA A 1 88 ? 1.642 -15.732 3.729 1.00 83.19 88 ALA A CA 1
ATOM 625 C C . ALA A 1 88 ? 3.070 -15.377 4.138 1.00 83.19 88 ALA A C 1
ATOM 627 O O . ALA A 1 88 ? 3.359 -14.223 4.448 1.00 83.19 88 ALA A O 1
ATOM 628 N N . THR A 1 89 ? 3.965 -16.358 4.109 1.00 81.12 89 THR A N 1
ATOM 629 C CA . THR A 1 89 ? 5.395 -16.181 4.368 1.00 81.12 89 THR A CA 1
ATOM 630 C C . THR A 1 89 ? 6.187 -16.636 3.148 1.00 81.12 89 THR A C 1
ATOM 632 O O . THR A 1 89 ? 5.930 -17.697 2.579 1.00 81.12 89 THR A O 1
ATOM 635 N N . VAL A 1 90 ? 7.144 -15.810 2.735 1.00 89.38 90 VAL A N 1
ATOM 636 C CA . VAL A 1 90 ? 8.008 -16.028 1.573 1.00 89.38 90 VAL A CA 1
ATOM 637 C C . VAL A 1 90 ? 9.456 -16.033 2.038 1.00 89.38 90 VAL A C 1
ATOM 639 O O . VAL A 1 90 ? 9.894 -15.134 2.761 1.00 89.38 90 VAL A O 1
ATOM 642 N N . THR A 1 91 ? 10.205 -17.046 1.620 1.00 87.56 91 THR A N 1
ATOM 643 C CA . THR A 1 91 ? 11.642 -17.158 1.870 1.00 87.56 91 THR A CA 1
ATOM 644 C C . THR A 1 91 ? 12.441 -16.569 0.714 1.00 87.56 91 THR A C 1
ATOM 646 O O . THR A 1 91 ? 11.993 -16.549 -0.434 1.00 87.56 91 THR A O 1
ATOM 649 N N . ALA A 1 92 ? 13.642 -16.080 1.022 1.00 82.19 92 ALA A N 1
ATOM 650 C CA . ALA A 1 92 ? 14.548 -15.582 -0.000 1.00 82.19 92 ALA A CA 1
ATOM 651 C C . ALA A 1 92 ? 15.042 -16.750 -0.871 1.00 82.19 92 ALA A C 1
ATOM 653 O O . ALA A 1 92 ? 15.307 -17.832 -0.335 1.00 82.19 92 ALA A O 1
ATOM 654 N N . PRO A 1 93 ? 15.193 -16.559 -2.193 1.00 81.19 93 PRO A N 1
ATOM 655 C CA . PRO A 1 93 ? 15.782 -17.575 -3.056 1.00 81.19 93 PRO A CA 1
ATOM 656 C C . PRO A 1 93 ? 17.209 -17.935 -2.622 1.00 81.19 93 PRO A C 1
ATOM 658 O O . PRO A 1 93 ? 18.012 -17.054 -2.326 1.00 81.19 93 PRO A O 1
ATOM 661 N N . ALA A 1 94 ? 17.552 -19.226 -2.626 1.00 80.62 94 ALA A N 1
ATOM 662 C CA . ALA A 1 94 ? 18.882 -19.696 -2.218 1.00 80.62 94 ALA A CA 1
ATOM 663 C C . ALA A 1 94 ? 19.983 -19.431 -3.266 1.00 80.62 94 ALA A C 1
ATOM 665 O O . ALA A 1 94 ? 21.166 -19.434 -2.940 1.00 80.62 94 ALA A O 1
ATOM 666 N N . SER A 1 95 ? 19.607 -19.223 -4.531 1.00 79.88 95 SER A N 1
ATOM 667 C CA . SER A 1 95 ? 20.523 -18.943 -5.642 1.00 79.88 95 SER A CA 1
ATOM 668 C C . SER A 1 95 ? 19.849 -18.055 -6.695 1.00 79.88 95 SER A C 1
ATOM 670 O O . SER A 1 95 ? 18.626 -17.919 -6.697 1.00 79.88 95 SER A O 1
ATOM 672 N N . GLY A 1 96 ? 20.645 -17.449 -7.583 1.00 78.50 96 GLY A N 1
ATOM 673 C CA . GLY A 1 96 ? 20.179 -16.492 -8.595 1.00 78.50 96 GLY A CA 1
ATOM 674 C C . GLY A 1 96 ? 20.111 -15.046 -8.088 1.00 78.50 96 GLY A C 1
ATOM 675 O O . GLY A 1 96 ? 20.489 -14.755 -6.950 1.00 78.50 96 GLY A O 1
ATOM 676 N N . ALA A 1 97 ? 19.663 -14.120 -8.945 1.00 83.38 97 ALA A N 1
ATOM 677 C CA . ALA A 1 97 ? 19.538 -12.719 -8.549 1.00 83.38 97 ALA A CA 1
ATOM 678 C C . ALA A 1 97 ? 18.396 -12.547 -7.537 1.00 83.38 97 ALA A C 1
ATOM 680 O O . ALA A 1 97 ? 17.277 -13.024 -7.753 1.00 83.38 97 ALA A O 1
ATOM 681 N N . GLN A 1 98 ? 18.702 -11.874 -6.426 1.00 85.00 98 GLN A N 1
ATOM 682 C CA . GLN A 1 98 ? 17.752 -11.657 -5.341 1.00 85.00 98 GLN A CA 1
ATOM 683 C C . GLN A 1 98 ? 16.677 -10.642 -5.752 1.00 85.00 98 GLN A C 1
ATOM 685 O O . GLN A 1 98 ? 17.014 -9.593 -6.305 1.00 85.00 98 GLN A O 1
ATOM 690 N N . PRO A 1 99 ? 15.396 -10.921 -5.467 1.00 85.75 99 PRO A N 1
ATOM 691 C CA . PRO A 1 99 ? 14.320 -9.975 -5.714 1.00 85.75 99 PRO A CA 1
ATOM 692 C C . PRO A 1 99 ? 14.316 -8.864 -4.666 1.00 85.75 99 PRO A C 1
ATOM 694 O O . PRO A 1 99 ? 14.666 -9.082 -3.508 1.00 85.75 99 PRO A O 1
ATOM 697 N N . SER A 1 100 ? 13.881 -7.674 -5.063 1.00 82.62 100 SER A N 1
ATOM 698 C CA . SER A 1 100 ? 13.736 -6.519 -4.175 1.00 82.62 100 SER A CA 1
ATOM 699 C C . SER A 1 100 ? 12.456 -6.600 -3.345 1.00 82.62 100 SER A C 1
ATOM 701 O O . SER A 1 100 ? 12.452 -6.218 -2.176 1.00 82.62 100 SER A O 1
ATOM 703 N N . TRP A 1 101 ? 11.374 -7.107 -3.935 1.00 82.12 101 TRP A N 1
ATOM 704 C CA . TRP A 1 101 ? 10.091 -7.277 -3.260 1.00 82.12 101 TRP A CA 1
ATOM 705 C C . TRP A 1 101 ? 9.268 -8.397 -3.901 1.00 82.12 101 TRP A C 1
ATOM 707 O O . TRP A 1 101 ? 9.546 -8.845 -5.016 1.00 82.12 101 TRP A O 1
ATOM 717 N N . HIS A 1 102 ? 8.243 -8.844 -3.180 1.00 84.00 102 HIS A N 1
ATOM 718 C CA . HIS A 1 102 ? 7.307 -9.876 -3.610 1.00 84.00 102 HIS A CA 1
ATOM 719 C C . HIS A 1 102 ? 5.870 -9.400 -3.502 1.00 84.00 102 HIS A C 1
ATOM 721 O O . HIS A 1 102 ? 5.525 -8.636 -2.601 1.00 84.00 102 HIS A O 1
ATOM 727 N N . ARG A 1 103 ? 5.019 -9.960 -4.355 1.00 85.44 103 ARG A N 1
ATOM 728 C CA . ARG A 1 103 ? 3.565 -9.893 -4.242 1.00 85.44 103 ARG A CA 1
ATOM 729 C C . ARG A 1 103 ? 2.982 -11.287 -4.143 1.00 85.44 103 ARG A C 1
ATOM 731 O O . ARG A 1 103 ? 3.295 -12.146 -4.968 1.00 85.44 103 ARG A O 1
ATOM 738 N N . VAL A 1 104 ? 2.116 -11.505 -3.165 1.00 85.62 104 VAL A N 1
ATOM 739 C CA . VAL A 1 104 ? 1.378 -12.757 -2.993 1.00 85.62 104 VAL A CA 1
ATOM 740 C C . VAL A 1 104 ? -0.057 -12.546 -3.448 1.00 85.62 104 VAL A C 1
ATOM 742 O O . VAL A 1 104 ? -0.689 -11.590 -3.017 1.00 85.62 104 VAL A O 1
ATOM 745 N N . TYR A 1 105 ? -0.568 -13.446 -4.283 1.00 83.31 105 TYR A N 1
ATOM 746 C CA . TYR A 1 105 ? -1.941 -13.440 -4.788 1.00 83.31 105 TYR A CA 1
ATOM 747 C C . TYR A 1 105 ? -2.704 -14.647 -4.257 1.00 83.31 105 TYR A C 1
ATOM 749 O O . TYR A 1 105 ? -2.203 -15.765 -4.364 1.00 83.31 105 TYR A O 1
ATOM 757 N N . ALA A 1 106 ? -3.916 -14.435 -3.756 1.00 79.88 106 ALA A N 1
ATOM 758 C CA . ALA A 1 106 ? -4.868 -15.467 -3.372 1.00 79.88 106 ALA A CA 1
ATOM 759 C C . ALA A 1 106 ? -5.832 -15.776 -4.528 1.00 79.88 106 ALA A C 1
ATOM 761 O O . ALA A 1 106 ? -6.341 -14.872 -5.192 1.00 79.88 106 ALA A O 1
ATOM 762 N N . SER A 1 107 ? -6.119 -17.057 -4.742 1.00 78.75 107 SER A N 1
ATOM 763 C CA . SER A 1 107 ? -7.132 -17.533 -5.683 1.00 78.75 107 SER A CA 1
ATOM 764 C C . SER A 1 107 ? -8.034 -18.553 -4.988 1.00 78.75 107 SER A C 1
ATOM 766 O O . SER A 1 107 ? -7.497 -19.497 -4.403 1.00 78.75 107 SER A O 1
ATOM 768 N N . PRO A 1 108 ? -9.371 -18.412 -5.037 1.00 73.75 108 PRO A N 1
ATOM 769 C CA . PRO A 1 108 ? -10.146 -17.445 -5.832 1.00 73.75 108 PRO A CA 1
ATOM 770 C C . PRO A 1 108 ? -10.096 -16.003 -5.279 1.00 73.75 108 PRO A C 1
ATOM 772 O O . PRO A 1 108 ? -9.438 -15.734 -4.286 1.00 73.75 108 PRO A O 1
ATOM 775 N N . GLY A 1 109 ? -10.760 -15.040 -5.924 1.00 60.38 109 GLY A N 1
ATOM 776 C CA . GLY A 1 109 ? -10.979 -13.689 -5.373 1.00 60.38 109 GLY A CA 1
ATOM 777 C C . GLY A 1 109 ? -9.852 -12.663 -5.561 1.00 60.38 109 GLY A C 1
ATOM 778 O O . GLY A 1 109 ? -10.115 -11.471 -5.439 1.00 60.38 109 GLY A O 1
ATOM 779 N N . GLY A 1 110 ? -8.629 -13.081 -5.900 1.00 72.88 110 GLY A N 1
ATOM 780 C CA . GLY A 1 110 ? -7.561 -12.177 -6.348 1.00 72.88 110 GLY A CA 1
ATOM 781 C C . GLY A 1 110 ? -6.994 -11.242 -5.275 1.00 72.88 110 GLY A C 1
ATOM 782 O O . GLY A 1 110 ? -6.296 -10.292 -5.619 1.00 72.88 110 GLY A O 1
ATOM 783 N N . ALA A 1 111 ? -7.290 -11.482 -3.994 1.00 72.25 111 ALA A N 1
ATOM 784 C CA . ALA A 1 111 ? -6.750 -10.684 -2.897 1.00 72.25 111 ALA A CA 1
ATOM 785 C C . ALA A 1 111 ? -5.218 -10.791 -2.860 1.00 72.25 111 ALA A C 1
ATOM 787 O O . ALA A 1 111 ? -4.666 -11.869 -3.078 1.00 72.25 111 ALA A O 1
ATOM 788 N N . GLU A 1 112 ? -4.528 -9.690 -2.576 1.00 83.62 112 GLU A N 1
ATOM 789 C CA . GLU A 1 112 ? -3.068 -9.632 -2.650 1.00 83.62 112 GLU A CA 1
ATOM 790 C C . GLU A 1 112 ? -2.433 -8.951 -1.433 1.00 83.62 112 GLU A C 1
ATOM 792 O O . GLU A 1 112 ? -3.075 -8.170 -0.727 1.00 83.62 112 GLU A O 1
ATOM 797 N N . CYS A 1 113 ? -1.160 -9.255 -1.179 1.00 74.94 113 CYS A N 1
ATOM 798 C CA . CYS A 1 113 ? -0.320 -8.512 -0.242 1.00 74.94 113 CYS A CA 1
ATOM 799 C C . CYS A 1 113 ? 1.126 -8.421 -0.733 1.00 74.94 113 CYS A C 1
ATOM 801 O O . CYS A 1 113 ? 1.606 -9.309 -1.438 1.00 74.94 113 CYS A O 1
ATOM 803 N N . ASP A 1 114 ? 1.816 -7.352 -0.336 1.00 83.69 114 ASP A N 1
ATOM 804 C CA . ASP A 1 114 ? 3.199 -7.092 -0.732 1.00 83.69 114 ASP A CA 1
ATOM 805 C C . ASP A 1 114 ? 4.175 -7.329 0.434 1.00 83.69 114 ASP A C 1
ATOM 807 O O . ASP A 1 114 ? 3.909 -6.962 1.582 1.00 83.69 114 ASP A O 1
ATOM 811 N N . ILE A 1 115 ? 5.337 -7.899 0.114 1.00 80.12 115 ILE A N 1
ATOM 812 C CA . ILE A 1 115 ? 6.489 -8.081 1.004 1.00 80.12 115 ILE A CA 1
ATOM 813 C C . ILE A 1 115 ? 7.642 -7.283 0.396 1.00 80.12 115 ILE A C 1
ATOM 815 O O . ILE A 1 115 ? 8.198 -7.668 -0.626 1.00 80.12 115 ILE A O 1
ATOM 819 N N . MET A 1 116 ? 8.010 -6.162 1.015 1.00 83.94 116 MET A N 1
ATOM 820 C CA . MET A 1 116 ? 8.981 -5.197 0.461 1.00 83.94 116 MET A CA 1
ATOM 821 C C . MET A 1 116 ? 10.449 -5.576 0.707 1.00 83.94 116 MET A C 1
ATOM 823 O O . MET A 1 116 ? 11.316 -4.712 0.817 1.00 83.94 116 MET A O 1
ATOM 827 N N . THR A 1 117 ? 10.710 -6.867 0.868 1.00 78.38 117 THR A N 1
ATOM 828 C CA . THR A 1 117 ? 12.015 -7.444 1.179 1.00 78.38 117 THR A CA 1
ATOM 829 C C . THR A 1 117 ? 12.153 -8.789 0.460 1.00 78.38 117 THR A C 1
ATOM 831 O O . THR A 1 117 ? 11.138 -9.425 0.169 1.00 78.38 117 THR A O 1
ATOM 834 N N . PRO A 1 118 ? 13.383 -9.286 0.224 1.00 78.50 118 PRO A N 1
ATOM 835 C CA . PRO A 1 118 ? 13.601 -10.580 -0.433 1.00 78.50 118 PRO A CA 1
ATOM 836 C C . PRO A 1 118 ? 12.977 -11.777 0.309 1.00 78.50 118 PRO A C 1
ATOM 838 O O . PRO A 1 118 ? 12.753 -12.825 -0.289 1.00 78.50 118 PRO A O 1
ATOM 841 N N . SER A 1 119 ? 12.694 -11.630 1.606 1.00 84.31 119 SER A N 1
ATOM 842 C CA . SER A 1 119 ? 11.947 -12.583 2.435 1.00 84.31 119 SER A CA 1
ATOM 843 C C . SER A 1 119 ? 11.086 -11.839 3.451 1.00 84.31 119 SER A C 1
ATOM 845 O O . SER A 1 119 ? 11.404 -10.705 3.811 1.00 84.31 119 SER A O 1
ATOM 847 N N . GLY A 1 120 ? 10.008 -12.454 3.929 1.00 80.81 120 GLY A N 1
ATOM 848 C CA . GLY A 1 120 ? 9.140 -11.850 4.937 1.00 80.81 120 GLY A CA 1
ATOM 849 C C . GLY A 1 120 ? 7.762 -12.492 4.985 1.00 80.81 120 GLY A C 1
ATOM 850 O O . GLY A 1 120 ? 7.530 -13.538 4.383 1.00 80.81 120 GLY A O 1
ATOM 851 N N . SER A 1 121 ? 6.840 -11.857 5.704 1.00 76.50 121 SER A N 1
ATOM 852 C CA . SER A 1 121 ? 5.441 -12.280 5.755 1.00 76.50 121 SER A CA 1
ATOM 853 C C . SER A 1 121 ? 4.494 -11.108 5.529 1.00 76.50 121 SER A C 1
ATOM 855 O O . SER A 1 121 ? 4.816 -9.963 5.851 1.00 76.50 121 SER A O 1
ATOM 857 N N . CYS A 1 122 ? 3.325 -11.395 4.963 1.00 72.25 122 CYS A N 1
ATOM 858 C CA . CYS A 1 122 ? 2.227 -10.449 4.833 1.00 72.25 122 CYS A CA 1
ATOM 859 C C . CYS A 1 122 ? 0.883 -11.141 5.068 1.00 72.25 122 CYS A C 1
ATOM 861 O O . CYS A 1 122 ? 0.730 -12.342 4.847 1.00 72.25 122 CYS A O 1
ATOM 863 N N . THR A 1 123 ? -0.101 -10.386 5.553 1.00 78.69 123 THR A N 1
ATOM 864 C CA . THR A 1 123 ? -1.452 -10.900 5.801 1.00 78.69 123 THR A CA 1
ATOM 865 C C . THR A 1 123 ? -2.388 -10.458 4.684 1.00 78.69 123 THR A C 1
ATOM 867 O O . THR A 1 123 ? -2.545 -9.264 4.431 1.00 78.69 123 THR A O 1
ATOM 870 N N . ILE A 1 124 ? -3.043 -11.431 4.056 1.00 79.50 124 ILE A N 1
ATOM 871 C CA . ILE A 1 124 ? -4.104 -11.245 3.067 1.00 79.50 124 ILE A CA 1
ATOM 872 C C . ILE A 1 124 ? -5.422 -11.301 3.830 1.00 79.50 124 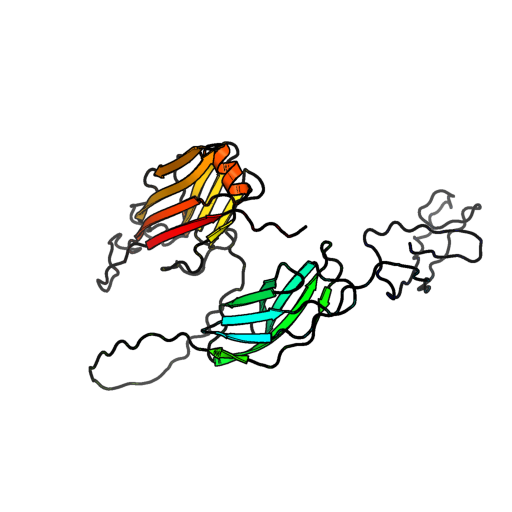ILE A C 1
ATOM 874 O O . ILE A 1 124 ? -5.747 -12.322 4.432 1.00 79.50 124 ILE A O 1
ATOM 878 N N . SER A 1 125 ? -6.156 -10.192 3.864 1.00 76.38 125 SER A N 1
ATOM 879 C CA . SER A 1 125 ? -7.429 -10.075 4.587 1.00 76.38 125 SER A CA 1
ATOM 880 C C . SER A 1 125 ? -8.617 -9.994 3.630 1.00 76.38 125 SER A C 1
ATOM 882 O O . SER A 1 125 ? -8.438 -9.809 2.428 1.00 76.38 125 SER A O 1
ATOM 884 N N . GLY A 1 126 ? -9.833 -10.151 4.160 1.00 67.25 126 GLY A N 1
ATOM 885 C CA . GLY A 1 126 ? -11.059 -10.128 3.354 1.00 67.25 126 GLY A CA 1
ATOM 886 C C . GLY A 1 126 ? -11.300 -11.430 2.592 1.00 67.25 126 GLY A C 1
ATOM 887 O O . GLY A 1 126 ? -11.993 -11.435 1.578 1.00 67.25 126 GLY A O 1
ATOM 888 N N . LEU A 1 127 ? -10.715 -12.532 3.064 1.00 68.69 127 LEU A N 1
ATOM 889 C CA . LEU A 1 127 ? -10.954 -13.852 2.503 1.00 68.69 127 LEU A CA 1
ATOM 890 C C . LEU A 1 127 ? -12.279 -14.413 3.035 1.00 68.69 127 LEU A C 1
ATOM 892 O O . LEU A 1 127 ? -12.639 -14.208 4.193 1.00 68.69 127 LEU A O 1
ATOM 896 N N . THR A 1 128 ? -13.002 -15.142 2.191 1.00 72.50 128 THR A N 1
ATOM 897 C CA . THR A 1 128 ? -14.308 -15.709 2.536 1.00 72.50 128 THR A CA 1
ATOM 898 C C . THR A 1 128 ? -14.123 -16.901 3.469 1.00 72.50 128 THR A C 1
ATOM 900 O O . THR A 1 128 ? -13.439 -17.869 3.131 1.00 72.50 128 THR A O 1
ATOM 903 N N . ALA A 1 129 ? -14.747 -16.844 4.645 1.00 66.31 129 ALA A N 1
ATOM 904 C CA . ALA A 1 129 ? -14.751 -17.949 5.595 1.00 66.31 129 ALA A CA 1
ATOM 905 C C . ALA A 1 129 ? -15.275 -19.242 4.946 1.00 66.31 129 ALA A C 1
ATOM 907 O O . ALA A 1 129 ? -16.250 -19.224 4.195 1.00 66.31 129 ALA A O 1
ATOM 908 N N . GLY A 1 130 ? -14.616 -20.367 5.221 1.00 60.41 130 GLY A N 1
ATOM 909 C CA . GLY A 1 130 ? -14.968 -21.671 4.654 1.00 60.41 130 GLY A CA 1
ATOM 910 C C . GLY A 1 130 ? -14.563 -21.869 3.189 1.00 60.41 130 GLY A C 1
ATOM 911 O O . GLY A 1 130 ? -14.719 -22.971 2.672 1.00 60.41 130 GLY A O 1
ATOM 912 N N . THR A 1 131 ? -14.008 -20.853 2.519 1.00 68.94 131 THR A N 1
ATOM 913 C CA . THR A 1 131 ? -13.485 -20.993 1.152 1.00 68.94 131 THR A CA 1
ATOM 914 C C . THR A 1 131 ? -12.026 -21.442 1.184 1.00 68.94 131 THR A C 1
ATOM 916 O O . THR A 1 131 ? -11.226 -20.938 1.977 1.00 68.94 131 THR A O 1
ATOM 919 N N . ALA A 1 132 ? -11.684 -22.401 0.321 1.00 69.00 132 ALA A N 1
ATOM 920 C CA . ALA A 1 132 ? -10.315 -22.855 0.111 1.00 69.00 132 ALA A CA 1
ATOM 921 C C . ALA A 1 132 ? -9.590 -21.929 -0.877 1.00 69.00 132 ALA A C 1
ATOM 923 O O . ALA A 1 132 ? -10.079 -21.696 -1.982 1.00 69.00 132 ALA A O 1
ATOM 924 N N . TYR A 1 133 ? -8.420 -21.427 -0.481 1.00 78.69 133 TYR A N 1
ATOM 925 C CA . TYR A 1 133 ? -7.580 -20.547 -1.292 1.00 78.69 133 TYR A CA 1
ATOM 926 C C . TYR A 1 133 ? -6.224 -21.185 -1.586 1.00 78.69 133 TYR A C 1
ATOM 928 O O . TYR A 1 133 ? -5.614 -21.796 -0.712 1.00 78.69 133 TYR A O 1
ATOM 936 N N . THR A 1 134 ? -5.723 -20.986 -2.800 1.00 80.81 134 THR A N 1
ATOM 937 C CA . THR A 1 134 ? -4.319 -21.217 -3.174 1.00 80.81 134 THR A CA 1
ATOM 938 C C . THR A 1 134 ? -3.611 -19.877 -3.319 1.00 80.81 134 THR A C 1
ATOM 940 O O . THR A 1 134 ? -4.243 -18.872 -3.650 1.00 80.81 134 THR A O 1
ATOM 943 N N . PHE A 1 135 ? -2.303 -19.850 -3.068 1.00 87.75 135 PHE A N 1
ATOM 944 C CA . PHE A 1 135 ? -1.533 -18.610 -3.048 1.00 87.75 135 PHE A CA 1
ATOM 945 C C . PHE A 1 135 ? -0.310 -18.703 -3.957 1.00 87.75 135 PHE A C 1
ATOM 947 O O . PHE A 1 135 ? 0.465 -19.649 -3.857 1.00 87.75 135 PHE A O 1
ATOM 954 N N . THR A 1 136 ? -0.109 -17.719 -4.833 1.00 85.62 136 THR A N 1
ATOM 955 C CA . THR A 1 136 ? 1.066 -17.644 -5.725 1.00 85.62 136 THR A CA 1
ATOM 956 C C . THR A 1 136 ? 1.898 -16.409 -5.425 1.00 85.62 136 THR A C 1
ATOM 958 O O . THR A 1 136 ? 1.333 -15.342 -5.198 1.00 85.62 136 THR A O 1
ATOM 961 N N . VAL A 1 137 ? 3.223 -16.533 -5.484 1.00 88.62 137 VAL A N 1
ATOM 962 C CA . VAL A 1 137 ? 4.162 -15.417 -5.281 1.00 88.62 137 VAL A CA 1
ATOM 963 C C . VAL A 1 137 ? 4.700 -14.943 -6.624 1.00 88.62 137 VAL A C 1
ATOM 965 O O . VAL A 1 137 ? 5.048 -15.755 -7.484 1.00 88.62 137 VAL A O 1
ATOM 968 N N . ARG A 1 138 ? 4.813 -13.628 -6.798 1.00 82.00 138 ARG A N 1
ATOM 969 C CA . ARG A 1 138 ? 5.565 -13.002 -7.885 1.00 82.00 138 ARG A CA 1
ATOM 970 C C . ARG A 1 138 ? 6.668 -12.124 -7.300 1.00 82.00 138 ARG A C 1
ATOM 972 O O . ARG A 1 138 ? 6.384 -11.235 -6.502 1.00 82.00 138 ARG A O 1
ATOM 979 N N . SER A 1 139 ? 7.898 -12.395 -7.714 1.00 83.69 139 SER A N 1
ATOM 980 C CA . SER A 1 139 ? 9.109 -11.654 -7.356 1.00 83.69 139 SER A CA 1
ATOM 981 C C . SER A 1 139 ? 9.336 -10.489 -8.311 1.00 83.69 139 SER A C 1
ATOM 983 O O . SER A 1 139 ? 9.095 -10.643 -9.510 1.00 83.69 139 SER A O 1
ATOM 985 N N . TYR A 1 140 ? 9.875 -9.383 -7.801 1.00 78.75 140 TYR A N 1
ATOM 986 C CA . TYR A 1 140 ? 10.186 -8.178 -8.567 1.00 78.75 140 TYR A CA 1
ATOM 987 C C . TYR A 1 140 ? 11.581 -7.641 -8.247 1.00 78.75 140 TYR A C 1
ATOM 989 O O . TYR A 1 140 ? 12.017 -7.681 -7.096 1.00 78.75 140 TYR A O 1
ATOM 997 N N . ASP A 1 141 ? 12.264 -7.094 -9.251 1.00 73.38 141 ASP A N 1
ATOM 998 C CA . ASP A 1 141 ? 13.443 -6.242 -9.051 1.00 73.38 141 ASP A CA 1
ATOM 999 C C . ASP A 1 141 ? 13.054 -4.767 -8.815 1.00 73.38 141 ASP A C 1
ATOM 1001 O O . ASP A 1 141 ? 11.896 -4.366 -8.966 1.00 73.38 141 ASP A O 1
ATOM 1005 N N . ASN A 1 142 ? 14.034 -3.939 -8.436 1.00 64.50 142 ASN A N 1
ATOM 1006 C CA . ASN A 1 142 ? 13.884 -2.494 -8.202 1.00 64.50 142 ASN A CA 1
ATOM 1007 C C . ASN A 1 142 ? 13.551 -1.689 -9.469 1.00 64.50 142 ASN A C 1
ATOM 1009 O O . ASN A 1 142 ? 13.354 -0.474 -9.406 1.00 64.50 142 ASN A O 1
ATOM 1013 N N . THR A 1 143 ? 13.475 -2.364 -10.607 1.00 55.28 143 THR A N 1
ATOM 1014 C CA . THR A 1 143 ? 13.241 -1.768 -11.904 1.00 55.28 143 THR A CA 1
ATOM 1015 C C . THR A 1 143 ? 11.931 -2.206 -12.573 1.00 55.28 143 THR A C 1
ATOM 1017 O O . THR A 1 143 ? 11.597 -1.721 -13.651 1.00 55.28 143 THR A O 1
ATOM 1020 N N . ASN A 1 144 ? 11.135 -3.053 -11.909 1.00 48.88 144 ASN A N 1
ATOM 1021 C CA . ASN A 1 144 ? 9.875 -3.625 -12.401 1.00 48.88 144 ASN A CA 1
ATOM 1022 C C . ASN A 1 144 ? 9.995 -4.474 -13.687 1.00 48.88 144 ASN A C 1
ATOM 1024 O O . ASN A 1 144 ? 8.976 -4.723 -14.336 1.00 48.88 144 ASN A O 1
ATOM 1028 N N . TRP A 1 145 ? 11.192 -4.940 -14.062 1.00 52.19 145 TRP A N 1
ATOM 1029 C CA . TRP A 1 145 ? 11.412 -5.675 -15.321 1.00 52.19 145 TRP A CA 1
ATOM 1030 C C . TRP A 1 145 ? 11.524 -7.194 -15.125 1.00 52.19 145 TRP A C 1
ATOM 1032 O O . TRP A 1 145 ? 11.076 -7.955 -15.983 1.00 52.19 145 TRP A O 1
ATOM 1042 N N . GLY A 1 146 ? 12.008 -7.667 -13.978 1.00 53.03 146 GLY A N 1
ATOM 1043 C CA . GLY A 1 146 ? 11.939 -9.075 -13.601 1.00 53.03 146 GLY A CA 1
ATOM 1044 C C . GLY A 1 146 ? 10.598 -9.413 -12.953 1.00 53.03 146 GLY A C 1
ATOM 1045 O O . GLY A 1 146 ? 10.321 -8.929 -11.863 1.00 53.03 146 GLY A O 1
ATOM 1046 N N . THR A 1 147 ? 9.780 -10.277 -13.568 1.00 64.81 147 THR A N 1
ATOM 1047 C CA . THR A 1 147 ? 8.604 -10.873 -12.899 1.00 64.81 147 THR A CA 1
ATOM 1048 C C . THR A 1 147 ? 8.675 -12.397 -12.920 1.00 64.81 147 THR A C 1
ATOM 1050 O O . THR A 1 147 ? 8.123 -13.067 -13.789 1.00 64.81 147 THR A O 1
ATOM 1053 N N . ALA A 1 148 ? 9.370 -12.975 -11.943 1.00 69.00 148 ALA A N 1
ATOM 1054 C CA . ALA A 1 148 ? 9.424 -14.420 -11.774 1.00 69.00 148 ALA A CA 1
ATOM 1055 C C . ALA A 1 148 ? 8.221 -14.862 -10.939 1.00 69.00 148 ALA A C 1
ATOM 1057 O O . ALA A 1 148 ? 8.005 -14.375 -9.828 1.00 69.00 148 ALA A O 1
ATOM 1058 N N . LYS A 1 149 ? 7.407 -15.764 -11.491 1.00 77.50 149 LYS A N 1
ATOM 1059 C CA . LYS A 1 149 ? 6.191 -16.272 -10.848 1.00 77.50 149 LYS A CA 1
ATOM 1060 C C . LYS A 1 149 ? 6.445 -17.662 -10.275 1.00 77.50 149 LYS A C 1
ATOM 1062 O O . LYS A 1 149 ? 6.698 -18.589 -11.033 1.00 77.50 149 LYS A O 1
ATOM 1067 N N . GLY A 1 150 ? 6.331 -17.801 -8.961 1.00 76.94 150 GLY A N 1
ATOM 1068 C CA . GLY A 1 150 ? 6.492 -19.071 -8.260 1.00 76.94 150 GLY A CA 1
ATOM 1069 C C . GLY A 1 150 ? 5.304 -20.017 -8.426 1.00 76.94 150 GLY A C 1
ATOM 1070 O O . GLY A 1 150 ? 4.239 -19.647 -8.932 1.00 76.94 150 GLY A O 1
ATOM 1071 N N . ALA A 1 151 ? 5.494 -21.248 -7.954 1.00 74.31 151 ALA A N 1
ATOM 1072 C CA . ALA A 1 151 ? 4.428 -22.238 -7.849 1.00 74.31 151 ALA A CA 1
ATOM 1073 C C . ALA A 1 151 ? 3.350 -21.806 -6.834 1.00 74.31 151 ALA A C 1
ATOM 1075 O O . ALA A 1 151 ? 3.600 -20.999 -5.935 1.00 74.31 151 ALA A O 1
ATOM 1076 N N . ALA A 1 152 ? 2.142 -22.352 -6.985 1.00 75.69 152 ALA A N 1
ATOM 1077 C CA . ALA A 1 152 ? 1.063 -22.138 -6.028 1.00 75.69 152 ALA A CA 1
ATOM 1078 C C . ALA A 1 152 ? 1.294 -22.936 -4.736 1.00 75.69 152 ALA A C 1
ATOM 1080 O O . ALA A 1 152 ? 1.844 -24.038 -4.766 1.00 75.69 152 ALA A O 1
ATOM 1081 N N . SER A 1 153 ? 0.838 -22.397 -3.607 1.00 84.12 153 SER A N 1
ATOM 1082 C CA . SER A 1 153 ? 0.736 -23.131 -2.347 1.00 84.12 153 SER A CA 1
ATOM 1083 C C . SER A 1 153 ? -0.297 -24.263 -2.449 1.00 84.12 153 SER A C 1
ATOM 1085 O O . SER A 1 153 ? -1.209 -24.196 -3.282 1.00 84.12 153 SER A O 1
ATOM 1087 N N . PRO A 1 154 ? -0.256 -25.246 -1.531 1.00 75.56 154 PRO A N 1
ATOM 1088 C CA . PRO A 1 154 ? -1.422 -26.074 -1.238 1.00 75.56 154 PRO A CA 1
ATOM 1089 C C . PRO A 1 154 ? -2.643 -25.212 -0.884 1.00 75.56 154 PRO A C 1
ATOM 1091 O O . PRO A 1 154 ? -2.500 -24.076 -0.416 1.00 75.56 154 PRO A O 1
ATOM 1094 N N . ALA A 1 155 ? -3.842 -25.752 -1.105 1.00 75.25 155 ALA A N 1
ATOM 1095 C CA . ALA A 1 155 ? -5.078 -25.061 -0.764 1.00 75.25 155 ALA A CA 1
ATOM 1096 C C . ALA A 1 155 ? -5.256 -24.967 0.762 1.00 75.25 155 ALA A C 1
ATOM 1098 O O . ALA A 1 155 ? -5.058 -25.948 1.478 1.00 75.25 155 ALA A O 1
ATOM 1099 N N . VAL A 1 156 ? -5.656 -23.793 1.251 1.00 68.75 156 VAL A N 1
ATOM 1100 C CA . VAL A 1 156 ? -5.899 -23.505 2.669 1.00 68.75 156 VAL A CA 1
ATOM 1101 C C . VAL A 1 156 ? -7.310 -22.961 2.850 1.00 68.75 156 VAL A C 1
ATOM 1103 O O . VAL A 1 156 ? -7.684 -21.968 2.226 1.00 68.75 156 VAL A O 1
ATOM 1106 N N . THR A 1 157 ? -8.091 -23.596 3.723 1.00 72.06 157 THR A N 1
ATOM 1107 C CA . THR A 1 157 ? -9.449 -23.150 4.060 1.00 72.06 157 THR A CA 1
ATOM 1108 C C . THR A 1 157 ? -9.406 -22.064 5.124 1.00 72.06 157 THR A C 1
ATOM 1110 O O . THR A 1 157 ? -8.837 -22.248 6.201 1.00 72.06 157 THR A O 1
ATOM 1113 N N . VAL A 1 158 ? -10.016 -20.920 4.823 1.00 66.56 158 VAL A N 1
ATOM 1114 C CA . VAL A 1 158 ? -10.003 -19.746 5.702 1.00 66.56 158 VAL A CA 1
ATOM 1115 C C . VAL A 1 158 ? -11.012 -19.898 6.835 1.00 66.56 158 VAL A C 1
ATOM 1117 O O . VAL A 1 158 ? -12.136 -20.364 6.636 1.00 66.56 158 VAL A O 1
ATOM 1120 N N . LEU A 1 159 ? -10.613 -19.481 8.036 1.00 60.31 159 LEU A N 1
ATOM 1121 C CA . LEU A 1 159 ? -11.424 -19.634 9.239 1.00 60.31 159 LEU A CA 1
ATOM 1122 C C . LEU A 1 159 ? -12.517 -18.565 9.301 1.00 60.31 159 LEU A C 1
ATOM 1124 O O . LEU A 1 159 ? -12.332 -17.433 8.855 1.00 60.31 159 LEU A O 1
ATOM 1128 N N . ALA A 1 160 ? -13.653 -18.905 9.903 1.00 48.28 160 ALA A N 1
ATOM 1129 C CA . ALA A 1 160 ? -14.669 -17.916 10.231 1.00 48.28 160 ALA A CA 1
ATOM 1130 C C . ALA A 1 160 ? -14.203 -17.021 11.383 1.00 48.28 160 ALA A C 1
ATOM 1132 O O . ALA A 1 160 ? -13.535 -17.470 12.318 1.00 48.28 160 ALA A O 1
ATOM 1133 N N . LYS A 1 161 ? -14.601 -15.750 11.347 1.00 48.31 161 LYS A N 1
ATOM 1134 C CA . LYS A 1 161 ? -14.456 -14.867 12.499 1.00 48.31 161 LYS A CA 1
ATOM 1135 C C . LYS A 1 161 ? -15.470 -15.263 13.564 1.00 48.31 161 LYS A C 1
ATOM 1137 O O . LYS A 1 161 ? -16.674 -15.227 13.326 1.00 48.31 161 LYS A O 1
ATOM 1142 N N . THR A 1 162 ? -14.997 -15.632 14.749 1.00 37.97 162 THR A N 1
ATOM 1143 C CA . THR A 1 162 ? -15.876 -15.970 15.869 1.00 37.97 162 THR A CA 1
ATOM 1144 C C . THR A 1 162 ? -16.664 -14.729 16.289 1.00 37.97 162 THR A C 1
ATOM 1146 O O . THR A 1 162 ? -16.099 -13.751 16.783 1.00 37.97 162 THR A O 1
ATOM 1149 N N . VAL A 1 163 ? -17.982 -14.757 16.097 1.00 38.75 163 VAL A N 1
ATOM 1150 C CA . VAL A 1 163 ? -18.904 -13.851 16.786 1.00 38.75 163 VAL A CA 1
ATOM 1151 C C . VAL A 1 163 ? -19.124 -14.455 18.170 1.00 38.75 163 VAL A C 1
ATOM 1153 O O . VAL A 1 163 ? -19.543 -15.604 18.274 1.00 38.75 163 VAL A O 1
ATOM 1156 N N . ALA A 1 164 ? -18.794 -13.727 19.239 1.00 28.92 164 ALA A N 1
ATOM 1157 C CA . ALA A 1 164 ? -19.088 -14.191 20.594 1.00 28.92 164 ALA A CA 1
ATOM 1158 C C . ALA A 1 164 ? -20.600 -14.491 20.717 1.00 28.92 164 ALA A C 1
ATOM 1160 O O . ALA A 1 164 ? -21.398 -13.661 20.265 1.00 28.92 164 ALA A O 1
ATOM 1161 N N . PRO A 1 165 ? -21.023 -15.629 21.302 1.00 28.83 165 PRO A N 1
ATOM 1162 C CA . PRO A 1 165 ? -22.440 -15.935 21.440 1.00 28.83 165 PRO A CA 1
ATOM 1163 C C . PRO A 1 165 ? -23.104 -14.892 22.339 1.00 28.83 165 PRO A C 1
ATOM 1165 O O . PRO A 1 165 ? -22.733 -14.734 23.501 1.00 28.83 165 PRO A O 1
ATOM 1168 N N . VAL A 1 166 ? -24.108 -14.190 21.817 1.00 32.53 166 VAL A N 1
ATOM 1169 C CA . VAL A 1 166 ? -25.128 -13.565 22.659 1.00 32.53 166 VAL A CA 1
ATOM 1170 C C . VAL A 1 166 ? -26.197 -14.621 22.912 1.00 32.53 166 VAL A C 1
ATOM 1172 O O . VAL A 1 166 ? -27.009 -14.926 22.045 1.00 32.53 166 VAL A O 1
ATOM 1175 N N . THR A 1 167 ? -26.166 -15.234 24.092 1.00 28.91 167 THR A N 1
ATOM 1176 C CA . THR A 1 167 ? -27.246 -16.100 24.569 1.00 28.91 167 THR A CA 1
ATOM 1177 C C . THR A 1 167 ? -28.468 -15.241 24.872 1.00 28.91 167 THR A C 1
ATOM 1179 O O . THR A 1 167 ? -28.585 -14.704 25.970 1.00 28.91 167 THR A O 1
ATOM 1182 N N . ASN A 1 168 ? -29.383 -15.120 23.913 1.00 33.06 168 ASN A N 1
ATOM 1183 C CA . ASN A 1 168 ? -30.758 -14.735 24.202 1.00 33.06 168 ASN A CA 1
ATOM 1184 C C . ASN A 1 168 ? -31.657 -15.950 23.982 1.00 33.06 168 ASN A C 1
ATOM 1186 O O . ASN A 1 168 ? -31.949 -16.339 22.855 1.00 33.06 168 ASN A O 1
ATOM 1190 N N . VAL A 1 169 ? -32.083 -16.536 25.099 1.00 31.50 169 VAL A N 1
ATOM 1191 C CA . VAL A 1 169 ? -33.228 -17.440 25.171 1.00 31.50 169 VAL A CA 1
ATOM 1192 C C . VAL A 1 169 ? -34.489 -16.614 24.927 1.00 31.50 169 VAL A C 1
ATOM 1194 O O . VAL A 1 169 ? -34.781 -15.702 25.700 1.00 31.50 169 VAL A O 1
ATOM 1197 N N . SER A 1 170 ? -35.241 -16.933 23.877 1.00 30.81 170 SER A N 1
ATOM 1198 C CA . SER A 1 170 ? -36.708 -16.999 23.927 1.00 30.81 170 SER A CA 1
ATOM 1199 C C . SER A 1 170 ? -37.271 -17.584 22.636 1.00 30.81 170 SER A C 1
ATOM 1201 O O . SER A 1 170 ? -36.931 -17.169 21.532 1.00 30.81 170 SER A O 1
ATOM 1203 N N . THR A 1 171 ? -38.122 -18.575 22.855 1.00 33.41 171 THR A N 1
ATOM 1204 C CA . THR A 1 171 ? -39.021 -19.296 21.956 1.00 33.41 171 THR A CA 1
ATOM 1205 C C . THR A 1 171 ? -40.045 -18.371 21.298 1.00 33.41 171 THR A C 1
ATOM 1207 O O . THR A 1 171 ? -40.633 -17.564 22.011 1.00 33.41 171 THR A O 1
ATOM 1210 N N . ASP A 1 172 ? -40.308 -18.523 19.997 1.00 28.55 172 ASP A N 1
ATOM 1211 C CA . ASP A 1 172 ? -41.621 -18.949 19.473 1.00 28.55 172 ASP A CA 1
ATOM 1212 C C . ASP A 1 172 ? -41.567 -19.155 17.939 1.00 28.55 172 ASP A C 1
ATOM 1214 O O . ASP A 1 172 ? -40.585 -18.836 17.271 1.00 28.55 172 ASP A O 1
ATOM 1218 N N . THR A 1 173 ? -42.629 -19.755 17.423 1.00 35.97 173 THR A N 1
ATOM 1219 C CA . THR A 1 173 ? -42.739 -20.709 16.322 1.00 35.97 173 THR A CA 1
ATOM 1220 C C . THR A 1 173 ? -43.152 -20.051 14.993 1.00 35.97 173 THR A C 1
ATOM 1222 O O . THR A 1 173 ? -43.669 -18.940 14.961 1.00 35.97 173 THR A O 1
ATOM 1225 N N . THR A 1 174 ? -43.008 -20.819 13.904 1.00 30.81 174 THR A N 1
ATOM 1226 C CA . THR A 1 174 ? -43.571 -20.686 12.535 1.00 30.81 174 THR A CA 1
ATOM 1227 C C . THR A 1 174 ? -42.814 -19.857 11.478 1.00 30.81 174 THR A C 1
ATOM 1229 O O . THR A 1 174 ? -42.873 -18.634 11.421 1.00 30.81 174 THR A O 1
ATOM 1232 N N . ALA A 1 175 ? -42.157 -20.591 10.566 1.00 32.41 175 ALA A N 1
ATOM 1233 C CA . ALA A 1 175 ? -41.689 -20.166 9.239 1.00 32.41 175 ALA A CA 1
ATOM 1234 C C . ALA A 1 175 ? -42.795 -20.353 8.173 1.00 32.41 175 ALA A C 1
ATOM 1236 O O . ALA A 1 175 ? -43.683 -21.184 8.382 1.00 32.41 175 ALA A O 1
ATOM 1237 N N . PRO A 1 176 ? -42.746 -19.632 7.028 1.00 35.69 176 PRO A N 1
ATOM 1238 C CA . PRO A 1 176 ? -42.401 -20.286 5.744 1.00 35.69 176 PRO A CA 1
ATOM 1239 C C . PRO A 1 176 ? -41.584 -19.347 4.788 1.00 35.69 176 PRO A C 1
ATOM 1241 O O . PRO A 1 176 ? -41.132 -18.295 5.239 1.00 35.69 176 PRO A O 1
ATOM 1244 N N . PRO A 1 177 ? -41.234 -19.726 3.533 1.00 36.00 177 PRO A N 1
ATOM 12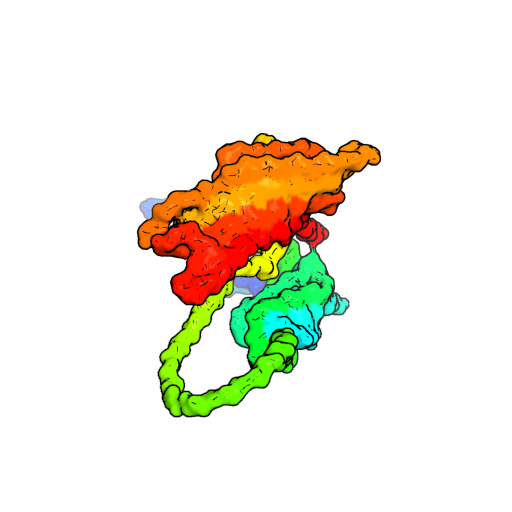45 C CA . PRO A 1 177 ? -39.864 -20.037 3.134 1.00 36.00 177 PRO A CA 1
ATOM 1246 C C . PRO A 1 177 ? -39.179 -18.963 2.266 1.00 36.00 177 PRO A C 1
ATOM 1248 O O . PRO A 1 177 ? -39.782 -18.025 1.750 1.00 36.00 177 PRO A O 1
ATOM 1251 N N . ALA A 1 178 ? -37.872 -19.171 2.113 1.00 38.72 178 ALA A N 1
ATOM 1252 C CA . ALA A 1 178 ? -36.898 -18.354 1.408 1.00 38.72 178 ALA A CA 1
ATOM 1253 C C . ALA A 1 178 ? -37.311 -17.896 -0.001 1.00 38.72 178 ALA A C 1
ATOM 1255 O O . ALA A 1 178 ? -37.721 -18.690 -0.846 1.00 38.72 178 ALA A O 1
ATOM 1256 N N . THR A 1 179 ? -37.046 -16.620 -0.283 1.00 25.69 179 THR A N 1
ATOM 1257 C CA . THR A 1 179 ? -36.854 -16.114 -1.646 1.00 25.69 179 THR A CA 1
ATOM 1258 C C . THR A 1 179 ? -35.446 -15.528 -1.755 1.00 25.69 179 THR A C 1
ATOM 1260 O O . THR A 1 179 ? -35.015 -14.706 -0.948 1.00 25.69 179 THR A O 1
ATOM 1263 N N . THR A 1 180 ? -34.713 -16.035 -2.741 1.00 33.03 180 THR A N 1
ATOM 1264 C CA . THR A 1 180 ? -33.342 -15.711 -3.146 1.00 33.03 180 THR A CA 1
ATOM 1265 C C . THR A 1 180 ? -33.107 -14.207 -3.309 1.00 33.03 180 THR A C 1
ATOM 1267 O O . THR A 1 180 ? -33.689 -13.587 -4.198 1.00 33.03 180 THR A O 1
ATOM 1270 N N . ALA A 1 181 ? -32.201 -13.634 -2.511 1.00 26.81 181 ALA A N 1
ATOM 1271 C CA . ALA A 1 181 ? -31.587 -12.342 -2.809 1.00 26.81 181 ALA A CA 1
ATOM 1272 C C . ALA A 1 181 ? -30.249 -12.579 -3.545 1.00 26.81 181 ALA A C 1
ATOM 1274 O O . ALA A 1 181 ? -29.474 -13.433 -3.108 1.00 26.81 181 ALA A O 1
ATOM 1275 N N . PRO A 1 182 ? -29.971 -11.877 -4.659 1.00 26.86 182 PRO A N 1
ATOM 1276 C CA . PRO A 1 182 ? -28.758 -12.077 -5.448 1.00 26.86 182 PRO A CA 1
ATOM 1277 C C . PRO A 1 182 ? -27.502 -11.579 -4.704 1.00 26.86 182 PRO A C 1
ATOM 1279 O O . PRO A 1 182 ? -27.605 -10.702 -3.839 1.00 26.86 182 PRO A O 1
ATOM 1282 N N . PRO A 1 183 ? -26.311 -12.118 -5.027 1.00 30.70 183 PRO A N 1
ATOM 1283 C CA . PRO A 1 183 ? -25.076 -11.792 -4.327 1.00 30.70 183 PRO A CA 1
ATOM 1284 C C . PRO A 1 183 ? -24.667 -10.341 -4.599 1.00 30.70 183 PRO A C 1
ATOM 1286 O O . PRO A 1 183 ? -24.571 -9.899 -5.742 1.00 30.70 183 PRO A O 1
ATOM 1289 N N . VAL A 1 184 ? -24.413 -9.605 -3.517 1.00 26.45 184 VAL A N 1
ATOM 1290 C CA . VAL A 1 184 ? -23.796 -8.278 -3.547 1.00 26.45 184 VAL A CA 1
ATOM 1291 C C . VAL A 1 184 ? -22.356 -8.437 -4.031 1.00 26.45 184 VAL A C 1
ATOM 1293 O O . VAL A 1 184 ? -21.519 -9.014 -3.343 1.00 26.45 184 VAL A O 1
ATOM 1296 N N . THR A 1 185 ? -22.073 -7.922 -5.222 1.00 24.50 185 THR A N 1
ATOM 1297 C CA . THR A 1 185 ? -20.721 -7.749 -5.757 1.00 24.50 185 THR A CA 1
ATOM 1298 C C . THR A 1 185 ? -19.986 -6.688 -4.936 1.00 24.50 185 THR A C 1
ATOM 1300 O O . THR A 1 185 ? -20.389 -5.524 -4.927 1.00 24.50 185 THR A O 1
ATOM 1303 N N . THR A 1 186 ? -18.918 -7.061 -4.230 1.00 25.89 186 THR A N 1
ATOM 1304 C CA . THR A 1 186 ? -18.014 -6.101 -3.578 1.00 25.89 186 THR A CA 1
ATOM 1305 C C . THR A 1 186 ? -16.737 -5.956 -4.392 1.00 25.89 186 THR A C 1
ATOM 1307 O O . THR A 1 186 ? -15.899 -6.855 -4.397 1.00 25.89 186 THR A O 1
ATOM 1310 N N . ASP A 1 187 ? -16.619 -4.812 -5.066 1.00 24.83 187 ASP A N 1
ATOM 1311 C CA . ASP A 1 187 ? -15.464 -4.409 -5.864 1.00 24.83 187 ASP A CA 1
ATOM 1312 C C . ASP A 1 187 ? -14.185 -4.262 -5.029 1.00 24.83 187 ASP A C 1
ATOM 1314 O O . ASP A 1 187 ? -14.126 -3.583 -3.999 1.00 24.83 187 ASP A O 1
ATOM 1318 N N . SER A 1 188 ? -13.140 -4.880 -5.560 1.00 31.33 188 SER A N 1
ATOM 1319 C CA . SER A 1 188 ? -11.732 -4.841 -5.200 1.00 31.33 188 SER A CA 1
ATOM 1320 C C . SER A 1 188 ? -11.062 -3.558 -5.708 1.00 31.33 188 SER A C 1
ATOM 1322 O O . SER A 1 188 ? -10.580 -3.505 -6.833 1.00 31.33 188 SER A O 1
ATOM 1324 N N . ASN A 1 189 ? -10.973 -2.512 -4.881 1.00 33.03 189 ASN A N 1
ATOM 1325 C CA . ASN A 1 189 ? -10.152 -1.341 -5.205 1.00 33.03 189 ASN A CA 1
ATOM 1326 C C . ASN A 1 189 ? -9.434 -0.778 -3.976 1.00 33.03 189 ASN A C 1
ATOM 1328 O O . ASN A 1 189 ? -10.010 -0.664 -2.893 1.00 33.03 189 ASN A O 1
ATOM 1332 N N . ALA A 1 190 ? -8.171 -0.382 -4.169 1.00 39.53 190 ALA A N 1
ATOM 1333 C CA . ALA A 1 190 ? -7.417 0.421 -3.213 1.00 39.53 190 ALA A CA 1
ATOM 1334 C C . ALA A 1 190 ? -8.231 1.664 -2.799 1.00 39.53 190 ALA A C 1
ATOM 1336 O O . ALA A 1 190 ? -8.976 2.197 -3.630 1.00 39.53 190 ALA A O 1
ATOM 1337 N N . PRO A 1 191 ? -8.099 2.162 -1.553 1.00 52.22 191 PRO A N 1
ATOM 1338 C CA . PRO A 1 191 ? -8.879 3.302 -1.111 1.00 52.22 191 PRO A CA 1
ATOM 1339 C C . PRO A 1 191 ? -8.695 4.503 -2.034 1.00 52.22 191 PRO A C 1
ATOM 1341 O O . PRO A 1 191 ? -7.614 5.084 -2.109 1.00 52.22 191 PRO A O 1
ATOM 1344 N N . SER A 1 192 ? -9.762 4.871 -2.739 1.00 59.06 192 SER A N 1
ATOM 1345 C CA . SER A 1 192 ? -9.768 5.974 -3.693 1.00 59.06 192 SER A CA 1
ATOM 1346 C C . SER A 1 192 ? -10.918 6.925 -3.399 1.00 59.06 192 SER A C 1
ATOM 1348 O O . SER A 1 192 ? -12.007 6.536 -2.970 1.00 59.06 192 SER A O 1
ATOM 1350 N N . TRP A 1 193 ? -10.661 8.208 -3.627 1.00 59.81 193 TRP A N 1
ATOM 1351 C CA . TRP A 1 193 ? -11.676 9.251 -3.579 1.00 59.81 193 TRP A CA 1
ATOM 1352 C C . TRP A 1 193 ? -12.376 9.457 -4.923 1.00 59.81 193 TRP A C 1
ATOM 1354 O O . TRP A 1 193 ? -13.338 10.222 -4.970 1.00 59.81 193 TRP A O 1
ATOM 1364 N N . ASP A 1 194 ? -11.952 8.773 -5.982 1.00 60.50 194 ASP A N 1
ATOM 1365 C CA . ASP A 1 194 ? -12.502 8.937 -7.332 1.00 60.50 194 ASP A CA 1
ATOM 1366 C C . ASP A 1 194 ? -13.770 8.103 -7.549 1.00 60.50 194 ASP A C 1
ATOM 1368 O O . ASP A 1 194 ? -14.575 8.407 -8.424 1.00 60.50 194 ASP A O 1
ATOM 1372 N N . VAL A 1 195 ? -14.003 7.113 -6.684 1.00 54.78 195 VAL A N 1
ATOM 1373 C CA . VAL A 1 195 ? -15.198 6.264 -6.701 1.00 54.78 195 VAL A CA 1
ATOM 1374 C C . VAL A 1 195 ? -16.088 6.603 -5.508 1.00 54.78 195 VAL A C 1
ATOM 1376 O O . VAL A 1 195 ? -15.613 6.754 -4.378 1.00 54.78 195 VAL A O 1
ATOM 1379 N N . GLU A 1 196 ? -17.385 6.773 -5.750 1.00 49.91 196 GLU A N 1
ATOM 1380 C CA . GLU A 1 196 ? -18.381 6.992 -4.701 1.00 49.91 196 GLU A CA 1
ATOM 1381 C C . GLU A 1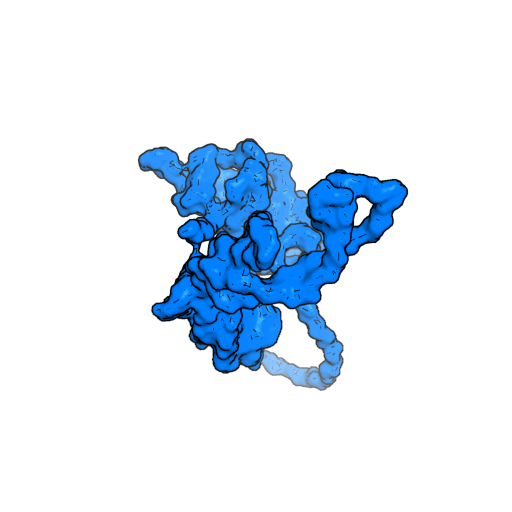 196 ? -18.706 5.666 -3.988 1.00 49.91 196 GLU A C 1
ATOM 1383 O O . GLU A 1 196 ? -18.973 4.674 -4.663 1.00 49.91 196 GLU A O 1
ATOM 1388 N N . PRO A 1 197 ? -18.689 5.598 -2.642 1.00 56.91 197 PRO A N 1
ATOM 1389 C CA . PRO A 1 197 ? -18.992 4.358 -1.936 1.00 56.91 197 PRO A CA 1
ATOM 1390 C C . PRO A 1 197 ? -20.458 3.947 -2.119 1.00 56.91 197 PRO A C 1
ATOM 1392 O O . PRO A 1 197 ? -21.365 4.777 -2.011 1.00 56.91 197 PRO A O 1
ATOM 1395 N N . ALA A 1 198 ? -20.705 2.648 -2.306 1.00 47.88 198 ALA A N 1
ATOM 1396 C CA . ALA A 1 198 ? -22.061 2.102 -2.414 1.00 47.88 198 ALA A CA 1
ATOM 1397 C C . ALA A 1 198 ? -22.873 2.284 -1.113 1.00 47.88 198 ALA A C 1
ATOM 1399 O O . ALA A 1 198 ? -24.074 2.562 -1.137 1.00 47.88 198 ALA A O 1
ATOM 1400 N N . THR A 1 199 ? -22.209 2.195 0.043 1.00 54.84 199 THR A N 1
ATOM 1401 C CA . THR A 1 199 ? -22.827 2.295 1.374 1.00 54.84 199 THR A CA 1
ATOM 1402 C C . THR A 1 199 ? -22.053 3.239 2.286 1.00 54.84 199 THR A C 1
ATOM 1404 O O . THR A 1 199 ? -20.836 3.334 2.178 1.00 54.84 199 THR A O 1
ATOM 1407 N N . GLU A 1 200 ? -22.745 3.909 3.217 1.00 56.72 200 GLU A N 1
ATOM 1408 C CA . GLU A 1 200 ? -22.067 4.620 4.310 1.00 56.72 200 GLU A CA 1
ATOM 1409 C C . GLU A 1 200 ? -21.532 3.626 5.326 1.00 56.72 200 GLU A C 1
ATOM 1411 O O . GLU A 1 200 ? -22.321 2.928 5.971 1.00 56.72 200 GLU A O 1
ATOM 1416 N N . SER A 1 201 ? -20.219 3.630 5.537 1.00 55.78 201 SER A N 1
ATOM 1417 C CA . SER A 1 201 ? -19.641 2.769 6.557 1.00 55.78 201 SER A CA 1
ATOM 1418 C C . SER A 1 201 ? -20.011 3.243 7.968 1.00 55.78 201 SER A C 1
ATOM 1420 O O . SER A 1 201 ? -19.849 4.419 8.328 1.00 55.78 201 SER A O 1
ATOM 1422 N N . GLU A 1 202 ? -20.512 2.326 8.800 1.00 52.56 202 GLU A N 1
ATOM 1423 C CA . GLU A 1 202 ? -20.774 2.598 10.221 1.00 52.56 202 GLU A CA 1
ATOM 1424 C C . GLU A 1 202 ? -19.502 2.457 11.076 1.00 52.56 202 GLU A C 1
ATOM 1426 O O . GLU A 1 202 ? -19.406 3.072 12.142 1.00 52.56 202 GLU A O 1
ATOM 1431 N N . THR A 1 203 ? -18.510 1.713 10.576 1.00 48.47 203 THR A N 1
ATOM 1432 C CA . THR A 1 203 ? -17.220 1.430 11.221 1.00 48.47 203 THR A CA 1
ATOM 1433 C C . THR A 1 203 ? -16.081 1.493 10.210 1.00 48.47 203 THR A C 1
ATOM 1435 O O . THR A 1 203 ? -16.252 1.131 9.053 1.00 48.47 203 THR A O 1
ATOM 1438 N N . ASP A 1 204 ? -14.898 1.920 10.632 1.00 48.09 204 ASP A N 1
ATOM 1439 C CA . ASP A 1 204 ? -13.738 2.021 9.746 1.00 48.09 204 ASP A CA 1
ATOM 1440 C C . ASP A 1 204 ? -12.852 0.777 9.869 1.00 48.09 204 ASP A C 1
ATOM 1442 O O . ASP A 1 204 ? -12.380 0.469 10.961 1.00 48.09 204 ASP A O 1
ATOM 1446 N N . ALA A 1 205 ? -12.654 0.056 8.759 1.00 42.25 205 ALA A N 1
ATOM 1447 C CA . ALA A 1 205 ? -11.807 -1.142 8.696 1.00 42.25 205 ALA A CA 1
ATOM 1448 C C . ALA A 1 205 ? -10.303 -0.809 8.669 1.00 42.25 205 ALA A C 1
ATOM 1450 O O . ALA A 1 205 ? -9.485 -1.594 9.138 1.00 42.25 205 ALA A O 1
ATOM 1451 N N . PHE A 1 206 ? -9.948 0.379 8.171 1.00 47.56 206 PHE A N 1
ATOM 1452 C CA . PHE A 1 206 ? -8.584 0.901 8.131 1.00 47.56 206 PHE A CA 1
ATOM 1453 C C . PHE A 1 206 ? -8.482 2.134 9.019 1.00 47.56 206 PHE A C 1
ATOM 1455 O O . PHE A 1 206 ? -9.313 3.038 8.927 1.00 47.56 206 PHE A O 1
ATOM 1462 N N . THR A 1 207 ? -7.452 2.190 9.867 1.00 63.09 207 THR A N 1
ATOM 1463 C CA . THR A 1 207 ? -7.229 3.323 10.776 1.00 63.09 207 THR A CA 1
ATOM 1464 C C . THR A 1 207 ? -5.926 4.078 10.540 1.00 63.09 207 THR A C 1
ATOM 1466 O O . THR A 1 207 ? -5.581 4.975 11.313 1.00 63.09 207 THR A O 1
ATOM 1469 N N . GLU A 1 208 ? -5.194 3.736 9.483 1.00 63.62 208 GLU A N 1
ATOM 1470 C CA . GLU A 1 208 ? -3.879 4.302 9.196 1.00 63.62 208 GLU A CA 1
ATOM 1471 C C . GLU A 1 208 ? -3.836 5.013 7.845 1.00 63.62 208 GLU A C 1
ATOM 1473 O O . GLU A 1 208 ? -4.387 4.537 6.858 1.00 63.62 208 GLU A O 1
ATOM 1478 N N . GLY A 1 209 ? -3.170 6.167 7.814 1.00 64.19 209 GLY A N 1
ATOM 1479 C CA . GLY A 1 209 ? -2.891 6.928 6.601 1.00 64.19 209 GLY A CA 1
ATOM 1480 C C . GLY A 1 209 ? -1.402 7.172 6.423 1.00 64.19 209 GLY A C 1
ATOM 1481 O O . GLY A 1 209 ? -0.666 7.348 7.397 1.00 64.19 209 GLY A O 1
ATOM 1482 N N . PHE A 1 210 ? -0.963 7.250 5.172 1.00 74.56 210 PHE A N 1
ATOM 1483 C CA . PHE A 1 210 ? 0.435 7.510 4.847 1.00 74.56 210 PHE A CA 1
ATOM 1484 C C . PHE A 1 210 ? 0.649 8.961 4.439 1.00 74.56 210 PHE A C 1
ATOM 1486 O O . PHE A 1 210 ? -0.077 9.503 3.607 1.00 74.56 210 PHE A O 1
ATOM 1493 N N . TRP A 1 211 ? 1.653 9.587 5.046 1.00 79.06 211 TRP A N 1
ATOM 1494 C CA . TRP A 1 211 ? 2.068 10.948 4.744 1.00 79.06 211 TRP A CA 1
ATOM 1495 C C . TRP A 1 211 ? 2.580 11.039 3.299 1.00 79.06 211 TRP A C 1
ATOM 1497 O O . TRP A 1 211 ? 3.319 10.145 2.872 1.00 79.06 211 TRP A O 1
ATOM 1507 N N . PRO A 1 212 ? 2.219 12.084 2.531 1.00 73.00 212 PRO A N 1
ATOM 1508 C CA . PRO A 1 212 ? 2.622 12.172 1.142 1.00 73.00 212 PRO A CA 1
ATOM 1509 C C . PRO A 1 212 ? 4.117 12.487 1.048 1.00 73.00 212 PRO A C 1
ATOM 1511 O O . PRO A 1 212 ? 4.670 13.253 1.843 1.00 73.00 212 PRO A O 1
ATOM 1514 N N . SER A 1 213 ? 4.767 11.915 0.036 1.00 68.25 213 SER A N 1
ATOM 1515 C CA . SER A 1 213 ? 6.189 12.143 -0.242 1.00 68.25 213 SER A CA 1
ATOM 1516 C C . SER A 1 213 ? 6.480 13.592 -0.658 1.00 68.25 213 SER A C 1
ATOM 1518 O O . SER A 1 213 ? 7.591 14.071 -0.456 1.00 68.25 213 SER A O 1
ATOM 1520 N N . ALA A 1 214 ? 5.475 14.308 -1.173 1.00 74.31 214 ALA A N 1
ATOM 1521 C CA . ALA A 1 214 ? 5.533 15.726 -1.511 1.00 74.31 214 ALA A CA 1
ATOM 1522 C C . ALA A 1 214 ? 4.300 16.469 -0.969 1.00 74.31 214 ALA A C 1
ATOM 1524 O O . A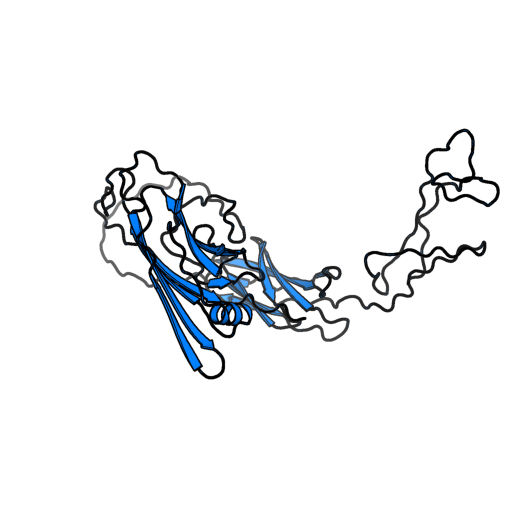LA A 1 214 ? 3.219 15.895 -0.836 1.00 74.31 214 ALA A O 1
ATOM 1525 N N . ILE A 1 215 ? 4.469 17.752 -0.647 1.00 78.19 215 ILE A N 1
ATOM 1526 C CA . ILE A 1 215 ? 3.384 18.662 -0.266 1.00 78.19 215 ILE A CA 1
ATOM 1527 C C . ILE A 1 215 ? 3.310 19.749 -1.350 1.00 78.19 215 ILE A C 1
ATOM 1529 O O . ILE A 1 215 ? 4.355 20.318 -1.673 1.00 78.19 215 ILE A O 1
ATOM 1533 N N . PRO A 1 216 ? 2.123 20.070 -1.902 1.00 88.75 216 PRO A N 1
ATOM 1534 C CA . PRO A 1 216 ? 0.791 19.612 -1.494 1.00 88.75 216 PRO A CA 1
ATOM 1535 C C . PRO A 1 216 ? 0.502 18.142 -1.837 1.00 88.75 216 PRO A C 1
ATOM 1537 O O . PRO A 1 216 ? 1.037 17.605 -2.799 1.00 88.75 216 PRO A O 1
ATOM 1540 N N . GLY A 1 217 ? -0.357 17.490 -1.049 1.00 78.50 217 GLY A N 1
ATOM 1541 C CA . GLY A 1 217 ? -0.657 16.067 -1.228 1.00 78.50 217 GLY A CA 1
ATOM 1542 C C . GLY A 1 217 ? -1.867 15.568 -0.439 1.00 78.50 217 GLY A C 1
ATOM 1543 O O . GLY A 1 217 ? -2.377 16.250 0.457 1.00 78.50 217 GLY A O 1
ATOM 1544 N N . ASN A 1 218 ? -2.320 14.359 -0.778 1.00 80.50 218 ASN A N 1
ATOM 1545 C CA . ASN A 1 218 ? -3.460 13.692 -0.148 1.00 80.50 218 ASN A CA 1
ATOM 1546 C C . ASN A 1 218 ? -2.997 12.538 0.744 1.00 80.50 218 ASN A C 1
ATOM 1548 O O . ASN A 1 218 ? -2.049 11.828 0.422 1.00 80.50 218 ASN A O 1
ATOM 1552 N N . ILE A 1 219 ? -3.716 12.333 1.842 1.00 81.12 219 ILE A N 1
ATOM 1553 C CA . ILE A 1 219 ? -3.543 11.216 2.768 1.00 81.12 219 ILE A CA 1
ATOM 1554 C C . ILE A 1 219 ? -4.867 10.477 2.781 1.00 81.12 219 ILE A C 1
ATOM 1556 O O . ILE A 1 219 ? -5.796 10.894 3.472 1.00 81.12 219 ILE A O 1
ATOM 1560 N N . ILE A 1 220 ? -4.969 9.438 1.959 1.00 73.88 220 ILE A N 1
ATOM 1561 C CA . ILE A 1 220 ? -6.189 8.647 1.799 1.00 73.88 220 ILE A CA 1
ATOM 1562 C C . ILE A 1 220 ? -6.115 7.472 2.776 1.00 73.88 220 ILE A C 1
ATOM 1564 O O . ILE A 1 220 ? -5.147 6.718 2.761 1.00 73.88 220 ILE A O 1
ATOM 1568 N N . ILE A 1 221 ? -7.104 7.377 3.666 1.00 66.19 221 ILE A N 1
ATOM 1569 C CA . ILE A 1 221 ? -7.195 6.332 4.703 1.00 66.19 221 ILE A CA 1
ATOM 1570 C C . ILE A 1 221 ? -8.263 5.321 4.293 1.00 66.19 221 ILE A C 1
ATOM 1572 O O . ILE A 1 221 ? -8.048 4.117 4.323 1.00 66.19 221 ILE A O 1
ATOM 1576 N N . THR A 1 222 ? -9.417 5.832 3.869 1.00 68.06 222 THR A N 1
ATOM 1577 C CA . THR A 1 222 ? -10.501 5.058 3.268 1.00 68.06 222 THR A CA 1
ATOM 1578 C C . THR A 1 222 ? -11.084 5.829 2.081 1.00 68.06 222 THR A C 1
ATOM 1580 O O . THR A 1 222 ? -10.793 7.011 1.873 1.00 68.06 222 THR A O 1
ATOM 1583 N N . ASN A 1 223 ? -11.990 5.187 1.348 1.00 65.69 223 ASN A N 1
ATOM 1584 C CA . ASN A 1 223 ? -12.770 5.777 0.251 1.00 65.69 223 ASN A CA 1
ATOM 1585 C C . ASN A 1 223 ? -13.621 6.973 0.731 1.00 65.69 223 ASN A C 1
ATOM 1587 O O . ASN A 1 223 ? -14.049 7.827 -0.051 1.00 65.69 223 ASN A O 1
ATOM 1591 N N . GLU A 1 224 ? -13.884 7.022 2.041 1.00 76.56 224 GLU A N 1
ATOM 1592 C CA . GLU A 1 224 ? -14.678 8.049 2.700 1.00 76.56 224 GLU A CA 1
ATOM 1593 C C . GLU A 1 224 ? -13.835 9.080 3.447 1.00 76.56 224 GLU A C 1
ATOM 1595 O O . GLU A 1 224 ? -14.298 10.200 3.658 1.00 76.56 224 GLU A O 1
ATOM 1600 N N . VAL A 1 225 ? -12.630 8.732 3.904 1.00 82.00 225 VAL A N 1
ATOM 1601 C CA . VAL A 1 225 ? -11.904 9.574 4.854 1.00 82.00 225 VAL A CA 1
ATOM 1602 C C . VAL A 1 225 ? -10.436 9.731 4.516 1.00 82.00 225 VAL A C 1
ATOM 1604 O O . VAL A 1 225 ? -9.729 8.789 4.165 1.00 82.00 225 VAL A O 1
ATOM 1607 N N . GLY A 1 226 ? -9.957 10.948 4.726 1.00 86.00 226 GLY A N 1
ATOM 1608 C CA . GLY A 1 226 ? -8.543 11.250 4.768 1.00 86.00 226 GLY A CA 1
ATOM 1609 C C . GLY A 1 226 ? -8.308 12.744 4.925 1.00 86.00 226 GLY A C 1
ATOM 1610 O O .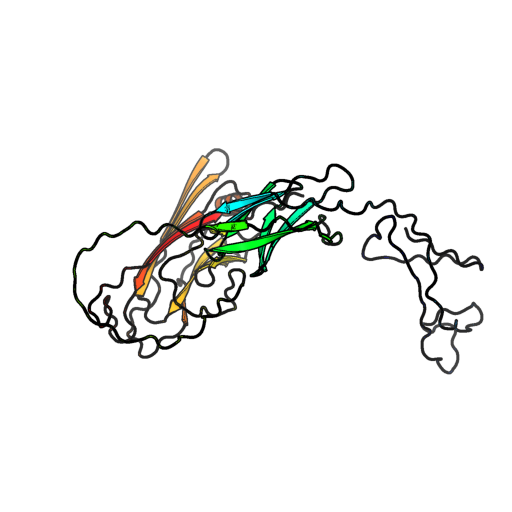 GLY A 1 226 ? -9.136 13.469 5.489 1.00 86.00 226 GLY A O 1
ATOM 1611 N N . PHE A 1 227 ? -7.157 13.204 4.453 1.00 92.19 227 PHE A N 1
ATOM 1612 C CA . PHE A 1 227 ? -6.683 14.564 4.670 1.00 92.19 227 PHE A CA 1
ATOM 1613 C C . PHE A 1 227 ? -6.026 15.123 3.414 1.00 92.19 227 PHE A C 1
ATOM 1615 O O . PHE A 1 227 ? -5.427 14.393 2.632 1.00 92.19 227 PHE A O 1
ATOM 1622 N N . THR A 1 228 ? -6.116 16.434 3.249 1.00 90.06 228 THR A N 1
ATOM 1623 C CA . THR A 1 228 ? -5.357 17.189 2.251 1.00 90.06 228 THR A CA 1
ATOM 1624 C C . THR A 1 228 ? -4.357 18.073 2.977 1.00 90.06 228 THR A C 1
ATOM 1626 O O . THR A 1 228 ? -4.726 18.714 3.969 1.00 90.06 228 THR A O 1
ATOM 1629 N N . VAL A 1 229 ? -3.131 18.145 2.474 1.00 90.56 229 VAL A N 1
ATOM 1630 C CA . VAL A 1 229 ? -2.090 19.046 2.976 1.00 90.56 229 VAL A CA 1
ATOM 1631 C C . VAL A 1 229 ? -1.742 20.036 1.871 1.00 90.56 229 VAL A C 1
ATOM 1633 O O . VAL A 1 229 ? -1.415 19.624 0.760 1.00 90.56 229 VAL A O 1
ATOM 1636 N N . ASP A 1 230 ? -1.855 21.332 2.157 1.00 91.06 230 ASP A N 1
ATOM 1637 C CA . ASP A 1 230 ? -1.512 22.401 1.217 1.00 91.06 230 ASP A CA 1
ATOM 1638 C C . ASP A 1 230 ? -0.027 22.802 1.299 1.00 91.06 230 ASP A C 1
ATOM 1640 O O . ASP A 1 230 ? 0.680 22.451 2.243 1.00 91.06 230 ASP A O 1
ATOM 1644 N N . ALA A 1 231 ? 0.441 23.578 0.316 1.00 91.31 231 ALA A N 1
ATOM 1645 C CA . ALA A 1 231 ? 1.829 24.047 0.221 1.00 91.31 231 ALA A CA 1
ATOM 1646 C C . ALA A 1 231 ? 2.309 24.879 1.431 1.00 91.31 231 ALA A C 1
ATOM 1648 O O . ALA A 1 231 ? 3.509 25.060 1.619 1.00 91.31 231 ALA A O 1
ATOM 1649 N N . LYS A 1 232 ? 1.391 25.380 2.268 1.00 91.75 232 LYS A N 1
ATOM 1650 C CA . LYS A 1 232 ? 1.687 26.136 3.495 1.00 91.75 232 LYS A CA 1
ATOM 1651 C C . LYS A 1 232 ? 1.651 25.241 4.740 1.00 91.75 232 LYS A C 1
ATOM 1653 O O . LYS A 1 232 ? 1.539 25.750 5.855 1.00 91.75 232 LYS A O 1
ATOM 1658 N N . ASN A 1 233 ? 1.732 23.918 4.567 1.00 91.25 233 ASN A N 1
ATOM 1659 C CA . ASN A 1 233 ? 1.569 22.905 5.616 1.00 91.25 233 ASN A CA 1
ATOM 1660 C C . ASN A 1 233 ? 0.195 22.950 6.305 1.00 91.25 233 ASN A C 1
ATOM 1662 O O . ASN A 1 233 ? 0.035 22.478 7.436 1.00 91.25 233 ASN A O 1
ATOM 1666 N N . GLY A 1 234 ? -0.804 23.534 5.646 1.00 95.94 234 GLY A N 1
ATOM 1667 C CA . GLY A 1 234 ? -2.178 23.543 6.103 1.00 95.94 234 GLY A CA 1
ATOM 1668 C C . GLY A 1 234 ? -2.820 22.185 5.866 1.00 95.94 234 GLY A C 1
ATOM 1669 O O . GLY A 1 234 ? -3.088 21.799 4.731 1.00 95.94 234 GLY A O 1
ATOM 1670 N N . ILE A 1 235 ? -3.111 21.461 6.944 1.00 95.94 235 ILE A N 1
ATOM 1671 C CA . ILE A 1 235 ? -3.813 20.179 6.892 1.00 95.94 235 ILE A CA 1
ATOM 1672 C C . ILE A 1 235 ? -5.314 20.373 7.129 1.00 95.94 235 ILE A C 1
ATOM 1674 O O . ILE A 1 235 ? -5.739 20.980 8.125 1.00 95.94 235 ILE A O 1
ATOM 1678 N N . LYS A 1 236 ? -6.138 19.813 6.238 1.00 94.19 236 LYS A N 1
ATOM 1679 C CA . LYS A 1 236 ? -7.600 19.762 6.371 1.00 94.19 236 LYS A CA 1
ATOM 1680 C C . LYS A 1 236 ? -8.103 18.320 6.253 1.00 94.19 236 LYS A C 1
ATOM 1682 O O . LYS A 1 236 ? -7.683 17.625 5.332 1.00 94.19 236 LYS A O 1
ATOM 1687 N N . PRO A 1 237 ? -9.030 17.866 7.115 1.00 93.44 237 PRO A N 1
ATOM 1688 C CA . PRO A 1 237 ? -9.766 16.640 6.843 1.00 93.44 237 PRO A CA 1
ATOM 1689 C C . PRO A 1 237 ? -10.641 16.804 5.610 1.00 93.44 237 PRO A C 1
ATOM 1691 O O . PRO A 1 237 ? -11.238 17.861 5.371 1.00 93.44 237 PRO A O 1
ATOM 1694 N N . LYS A 1 238 ? -10.783 15.709 4.883 1.00 88.25 238 LYS A N 1
ATOM 1695 C CA . LYS A 1 238 ? -11.722 15.570 3.786 1.00 88.25 238 LYS A CA 1
ATOM 1696 C C . LYS A 1 238 ? -12.504 14.288 4.031 1.00 88.25 238 LYS A C 1
ATOM 1698 O O . LYS A 1 238 ? -11.948 13.193 4.007 1.00 88.25 238 LYS A O 1
ATOM 1703 N N . ILE A 1 239 ? -13.777 14.466 4.384 1.00 87.56 239 ILE A N 1
ATOM 1704 C CA . ILE A 1 239 ? -14.659 13.375 4.803 1.00 87.56 239 ILE A CA 1
ATOM 1705 C C . ILE A 1 239 ? -15.874 13.346 3.885 1.00 87.56 239 ILE A C 1
ATOM 1707 O O . ILE A 1 239 ? -16.600 14.337 3.788 1.00 87.56 239 ILE A O 1
ATOM 1711 N N . ARG A 1 240 ? -16.088 12.225 3.207 1.00 83.25 240 ARG A N 1
ATOM 1712 C CA . ARG A 1 240 ? -17.255 11.945 2.384 1.00 83.25 240 ARG A CA 1
ATOM 1713 C C . ARG A 1 240 ? -18.279 11.235 3.251 1.00 83.25 240 ARG A C 1
ATOM 1715 O O . ARG A 1 240 ? -18.011 10.206 3.857 1.00 83.25 240 ARG A O 1
ATOM 1722 N N . MET A 1 241 ? -19.454 11.830 3.326 1.00 78.62 241 MET A N 1
ATOM 1723 C CA . MET A 1 241 ? -20.617 11.283 4.017 1.00 78.62 241 MET A CA 1
ATOM 1724 C C . MET A 1 241 ? -21.868 11.790 3.310 1.00 78.62 241 MET A C 1
ATOM 1726 O O . MET A 1 241 ? -21.815 12.755 2.537 1.00 78.62 241 MET A O 1
ATOM 1730 N N . LYS A 1 242 ? -23.005 11.147 3.544 1.00 76.25 242 LYS A N 1
ATOM 1731 C CA . LYS A 1 242 ? -24.276 11.620 3.014 1.00 76.25 242 LYS A CA 1
ATOM 1732 C C . LYS A 1 242 ? -24.645 12.951 3.659 1.00 76.25 242 LYS A C 1
ATOM 1734 O O . LYS A 1 242 ? -24.299 13.267 4.798 1.00 76.25 242 LYS A O 1
ATOM 1739 N N . ASN A 1 243 ? -25.379 13.745 2.897 1.00 73.38 243 ASN A N 1
ATOM 1740 C CA . ASN A 1 243 ? -25.724 15.130 3.197 1.00 73.38 243 ASN A CA 1
ATOM 1741 C C . ASN A 1 243 ? -26.517 15.370 4.501 1.00 73.38 243 ASN A C 1
ATOM 1743 O O . ASN A 1 243 ? -26.622 16.515 4.946 1.00 73.38 243 ASN A O 1
ATOM 1747 N N . TYR A 1 244 ? -27.062 14.314 5.107 1.00 66.12 244 TYR A N 1
ATOM 1748 C CA . TYR A 1 244 ? -27.746 14.335 6.404 1.00 66.12 244 TYR A CA 1
ATOM 1749 C C . TYR A 1 244 ? -26.809 14.120 7.601 1.00 66.12 244 TYR A C 1
ATOM 1751 O O . TYR A 1 244 ? -27.254 14.105 8.751 1.00 66.12 244 TYR A O 1
ATOM 1759 N N . ALA A 1 245 ? -25.518 13.904 7.371 1.00 66.38 245 ALA A N 1
ATOM 1760 C CA . ALA A 1 245 ? -24.576 13.759 8.459 1.00 66.38 245 ALA A CA 1
ATOM 1761 C C . ALA A 1 245 ? -24.391 15.101 9.187 1.00 66.38 245 ALA A C 1
ATOM 1763 O O . ALA A 1 245 ? -24.253 16.167 8.580 1.00 66.38 245 ALA A O 1
ATOM 1764 N N . GLY A 1 246 ? -24.460 15.032 10.516 1.00 77.31 246 GLY A N 1
ATOM 1765 C CA . GLY A 1 246 ? -24.476 16.185 11.405 1.00 77.31 246 GLY A CA 1
ATOM 1766 C C . GLY A 1 246 ? -23.123 16.896 11.510 1.00 77.31 246 GLY A C 1
ATOM 1767 O O . GLY A 1 246 ? -22.186 16.645 10.754 1.00 77.31 246 GLY A O 1
ATOM 1768 N N . LYS A 1 247 ? -22.982 17.774 12.512 1.00 85.50 247 LYS A N 1
ATOM 1769 C CA . LYS A 1 247 ? -21.702 18.456 12.766 1.00 85.50 247 LYS A CA 1
ATOM 1770 C C . LYS A 1 247 ? -20.600 17.460 13.138 1.00 85.50 247 LYS A C 1
ATOM 1772 O O . LYS A 1 247 ? -20.764 16.625 14.031 1.00 85.50 247 LYS A O 1
ATOM 1777 N N . ILE A 1 248 ? -19.453 17.642 12.502 1.00 88.75 248 ILE A N 1
ATOM 1778 C CA . ILE A 1 248 ? -18.198 16.943 12.725 1.00 88.75 248 ILE A CA 1
ATOM 1779 C C . ILE A 1 248 ? -17.340 17.798 13.651 1.00 88.75 248 ILE A C 1
ATOM 1781 O O . ILE A 1 248 ? -17.097 18.979 13.391 1.00 88.75 248 ILE A O 1
ATOM 1785 N N . LYS A 1 249 ? -16.882 17.193 14.746 1.00 91.38 249 LYS A N 1
ATOM 1786 C CA . LYS A 1 249 ? -15.880 17.760 15.651 1.00 91.38 249 LYS A CA 1
ATOM 1787 C C . LYS A 1 249 ? -14.622 16.919 15.534 1.00 91.38 249 LYS A C 1
ATOM 1789 O O . LYS A 1 249 ? -14.705 15.699 15.664 1.00 91.38 249 LYS A O 1
ATOM 1794 N N . MET A 1 250 ? -13.483 17.553 15.282 1.00 93.00 250 MET A N 1
ATOM 1795 C CA . MET A 1 250 ? -12.240 16.830 15.049 1.00 93.00 250 MET A CA 1
ATOM 1796 C C . MET A 1 250 ? -11.033 17.591 15.595 1.00 93.00 250 MET A C 1
ATOM 1798 O O . MET A 1 250 ? -10.981 18.822 15.542 1.00 93.00 250 MET A O 1
ATOM 1802 N N . THR A 1 251 ? -10.057 16.839 16.088 1.00 94.94 251 THR A N 1
ATOM 1803 C CA . THR A 1 251 ? -8.783 17.333 16.609 1.00 94.94 251 THR A CA 1
ATOM 1804 C C . THR A 1 251 ? -7.660 16.476 16.041 1.00 94.94 251 THR A C 1
ATOM 1806 O O . THR A 1 251 ? -7.810 15.260 15.920 1.00 94.94 251 THR A O 1
ATOM 1809 N N . ILE A 1 252 ? -6.534 17.109 15.730 1.00 96.44 252 ILE A N 1
ATOM 1810 C CA . ILE A 1 252 ? -5.274 16.433 15.430 1.00 96.44 252 ILE A CA 1
ATOM 1811 C C . ILE A 1 252 ? -4.238 16.752 16.502 1.00 96.44 252 ILE A C 1
ATOM 1813 O O . ILE A 1 252 ? -4.248 17.840 17.088 1.00 96.44 252 ILE A O 1
ATOM 1817 N N . SER A 1 253 ? -3.351 15.804 16.775 1.00 95.62 253 SER A N 1
ATOM 1818 C CA . SER A 1 253 ? -2.276 15.972 17.748 1.00 95.62 253 SER A CA 1
ATOM 1819 C C . SER A 1 253 ? -1.066 15.112 17.419 1.00 95.62 253 SER A C 1
ATOM 1821 O O . SER A 1 253 ? -1.226 13.996 16.932 1.00 95.62 253 SER A O 1
ATOM 1823 N N . ALA A 1 254 ? 0.123 15.608 17.745 1.00 95.56 254 ALA A N 1
ATOM 1824 C CA . ALA A 1 254 ? 1.383 14.888 17.601 1.00 95.56 254 ALA A CA 1
ATOM 1825 C C . ALA A 1 254 ? 2.348 15.263 18.731 1.00 95.56 254 ALA A C 1
ATOM 1827 O O . ALA A 1 254 ? 2.251 16.349 19.308 1.00 95.56 254 ALA A O 1
ATOM 1828 N N . THR A 1 255 ? 3.311 14.388 18.994 1.00 92.88 255 THR A N 1
ATOM 1829 C CA . THR A 1 255 ? 4.471 14.677 19.844 1.00 92.88 255 THR A CA 1
ATOM 1830 C C . THR A 1 255 ? 5.717 14.431 19.007 1.00 92.88 255 THR A C 1
ATOM 1832 O O . THR A 1 255 ? 5.883 13.336 18.479 1.00 92.88 255 THR A O 1
ATOM 1835 N N . TYR A 1 256 ? 6.571 15.436 18.846 1.00 93.00 256 TYR A N 1
ATOM 1836 C CA . TYR A 1 256 ? 7.704 15.383 17.920 1.00 93.00 256 TYR A CA 1
ATOM 1837 C C . TYR A 1 256 ? 8.954 16.007 18.535 1.00 93.00 256 TYR A C 1
ATOM 1839 O O . TYR A 1 256 ? 8.865 16.823 19.455 1.00 93.00 256 TYR A O 1
ATOM 1847 N N . LYS A 1 257 ? 10.124 15.615 18.027 1.00 87.44 257 LYS A N 1
ATOM 1848 C CA . LYS A 1 257 ? 11.401 16.225 18.403 1.00 87.44 257 LYS A CA 1
ATOM 1849 C C . LYS A 1 257 ? 11.724 17.387 17.468 1.00 87.44 257 LYS A C 1
ATOM 1851 O O . LYS A 1 257 ? 11.516 17.294 16.262 1.00 87.44 257 LYS A O 1
ATOM 1856 N N . ASP A 1 258 ? 12.230 18.467 18.042 1.00 90.62 258 ASP A N 1
ATOM 1857 C CA . ASP A 1 258 ? 12.797 19.612 17.333 1.00 90.62 258 ASP A CA 1
ATOM 1858 C C . ASP A 1 258 ? 14.173 19.888 17.948 1.00 90.62 258 ASP A C 1
ATOM 1860 O O . ASP A 1 258 ? 14.283 20.426 19.058 1.00 90.62 258 ASP A O 1
ATOM 1864 N N . GLY A 1 259 ? 15.212 19.360 17.299 1.00 88.75 259 GLY A N 1
ATOM 1865 C CA . GLY A 1 259 ? 16.508 19.131 17.936 1.00 88.75 259 GLY A CA 1
ATOM 1866 C C . GLY A 1 259 ? 16.373 18.206 19.154 1.00 88.75 259 GLY A C 1
ATOM 1867 O O . GLY A 1 259 ? 15.706 17.172 19.101 1.00 88.75 259 GLY A O 1
ATOM 1868 N N . ALA A 1 260 ? 16.969 18.598 20.282 1.00 89.56 260 ALA A N 1
ATOM 1869 C CA . ALA A 1 260 ? 16.894 17.844 21.537 1.00 89.56 260 ALA A CA 1
ATOM 1870 C C . ALA A 1 260 ? 15.559 18.013 22.297 1.00 89.56 260 ALA A C 1
ATOM 1872 O O . ALA A 1 260 ? 15.293 17.286 23.255 1.00 89.56 260 ALA A O 1
ATOM 1873 N N . LYS A 1 261 ? 14.704 18.970 21.906 1.00 93.19 261 LYS A N 1
ATOM 1874 C CA . LYS A 1 261 ? 13.480 19.306 22.650 1.00 93.19 261 LYS A CA 1
ATOM 1875 C C . LYS A 1 261 ? 12.286 18.504 22.136 1.00 93.19 261 LYS A C 1
ATOM 1877 O O . LYS A 1 261 ? 12.018 18.469 20.938 1.00 93.19 261 LYS A O 1
ATOM 1882 N N . THR A 1 262 ? 11.512 17.927 23.055 1.00 95.38 262 THR A N 1
ATOM 1883 C CA . THR A 1 262 ? 10.223 17.296 22.730 1.00 95.38 262 THR A CA 1
ATOM 1884 C C . THR A 1 262 ? 9.115 18.347 22.750 1.00 95.38 262 THR A C 1
ATOM 1886 O O . THR A 1 262 ? 8.882 18.993 23.771 1.00 95.38 262 THR A O 1
ATOM 1889 N N . LYS A 1 263 ? 8.409 18.511 21.630 1.00 95.44 263 LYS A N 1
ATOM 1890 C CA . LYS A 1 263 ? 7.292 19.448 21.459 1.00 95.44 263 LYS A CA 1
ATOM 1891 C C . LYS A 1 263 ? 5.980 18.694 21.258 1.00 95.44 263 LYS A C 1
ATOM 1893 O O . LYS A 1 263 ? 5.943 17.607 20.682 1.00 95.44 263 LYS A O 1
ATOM 1898 N N . LYS A 1 264 ? 4.882 19.293 21.723 1.00 96.50 264 LYS A N 1
ATOM 1899 C CA . LYS A 1 264 ? 3.518 18.785 21.528 1.00 96.50 264 LYS A CA 1
ATOM 1900 C C . LYS A 1 264 ? 2.765 19.716 20.592 1.00 96.50 264 LYS A C 1
ATOM 1902 O O . LYS A 1 264 ? 2.756 20.927 20.787 1.00 96.50 264 LYS A O 1
ATOM 1907 N N . TYR A 1 265 ? 2.109 19.135 19.602 1.00 97.50 265 TYR A N 1
ATOM 1908 C CA . TYR A 1 265 ? 1.201 19.827 18.706 1.00 97.50 265 TYR A CA 1
ATOM 1909 C C . TYR A 1 265 ? -0.227 19.365 18.973 1.00 97.50 265 TYR A C 1
ATOM 1911 O O . TYR A 1 265 ? -0.488 18.167 19.105 1.00 97.50 265 TYR A O 1
ATOM 1919 N N . LYS A 1 266 ? -1.165 20.310 19.020 1.00 97.06 266 LYS A N 1
ATOM 1920 C CA . LYS A 1 266 ? -2.600 20.033 19.073 1.00 97.06 266 LYS A CA 1
ATOM 1921 C C . LYS A 1 266 ? -3.335 21.116 18.302 1.00 97.06 266 LYS A C 1
ATOM 1923 O O . LYS A 1 266 ? -3.130 22.297 18.556 1.00 97.06 266 LYS A O 1
ATOM 1928 N N . CYS A 1 267 ? -4.224 20.710 17.406 1.00 96.94 267 CYS A N 1
ATOM 1929 C CA . CYS A 1 267 ? -5.105 21.630 16.705 1.00 96.94 267 CYS A CA 1
ATOM 1930 C C . CYS A 1 267 ? -6.521 21.068 16.647 1.00 96.94 267 CYS A C 1
ATOM 1932 O O . CYS A 1 267 ? -6.741 19.926 16.241 1.00 96.94 267 CYS A O 1
ATOM 1934 N N . THR A 1 268 ? -7.487 21.881 17.067 1.00 96.62 268 THR A N 1
ATOM 1935 C CA . THR A 1 268 ? -8.911 21.551 17.005 1.00 96.62 268 THR A CA 1
ATOM 1936 C C . THR A 1 268 ? -9.544 22.339 15.872 1.00 96.62 268 THR A C 1
ATOM 1938 O O . THR A 1 268 ? -9.476 23.567 15.850 1.00 96.62 268 THR A O 1
ATOM 1941 N N . TYR A 1 269 ? -10.185 21.635 14.944 1.00 95.25 269 TYR A N 1
ATOM 1942 C CA . TYR A 1 269 ? -10.892 22.274 13.844 1.00 95.25 269 TYR A CA 1
ATOM 1943 C C . TYR A 1 269 ? -12.197 22.893 14.338 1.00 95.25 269 TYR A C 1
ATOM 1945 O O . TYR A 1 269 ? -12.909 22.310 15.162 1.00 95.25 269 TYR A O 1
ATOM 1953 N N . ALA A 1 270 ? -12.555 24.048 13.772 1.00 93.06 270 ALA A N 1
ATOM 1954 C CA . ALA A 1 270 ? -13.906 24.571 13.916 1.00 93.06 270 ALA A CA 1
ATOM 1955 C C . ALA A 1 270 ? -14.915 23.510 13.425 1.00 93.06 270 ALA A C 1
ATOM 1957 O O . ALA A 1 270 ? -14.672 22.903 12.375 1.00 93.06 270 ALA A O 1
ATOM 1958 N N . PRO A 1 271 ? -16.033 23.274 14.141 1.00 91.19 271 PRO A N 1
ATOM 1959 C CA . PRO A 1 271 ? -17.015 22.283 13.727 1.00 91.19 271 PRO A CA 1
ATOM 1960 C C . PRO A 1 271 ? -17.504 22.537 12.299 1.00 91.19 271 PRO A C 1
ATOM 1962 O O . PRO A 1 271 ? -17.912 23.648 11.962 1.00 91.19 271 PRO A O 1
ATOM 1965 N N . PHE A 1 272 ? -17.486 21.498 11.475 1.00 90.12 272 PHE A N 1
ATOM 1966 C CA . PHE A 1 272 ? -17.893 21.543 10.069 1.00 90.12 272 PHE A CA 1
ATOM 1967 C C . PHE A 1 272 ? -18.944 20.460 9.797 1.00 90.12 272 PHE A C 1
ATOM 1969 O O . PHE A 1 272 ? -19.290 19.708 10.703 1.00 90.12 272 PHE A O 1
ATOM 1976 N N . GLY A 1 273 ? -19.526 20.410 8.601 1.00 85.12 273 GLY A N 1
ATOM 1977 C CA . GLY A 1 273 ? -20.687 19.550 8.331 1.00 85.12 273 GLY A CA 1
ATOM 1978 C C . GLY A 1 273 ? -21.983 20.337 8.154 1.00 85.12 273 GLY A C 1
ATOM 1979 O O . GLY A 1 273 ? -21.977 21.569 8.100 1.00 85.12 273 GLY A O 1
ATOM 1980 N N . SER A 1 274 ? -23.106 19.627 8.063 1.00 75.31 274 SER A N 1
ATOM 1981 C CA . SER A 1 274 ? -24.442 20.220 7.953 1.00 75.31 274 SER A CA 1
ATOM 1982 C C . SER A 1 274 ? -25.297 19.829 9.156 1.00 75.31 274 SER A C 1
ATOM 1984 O O . SER A 1 274 ? -25.059 18.826 9.807 1.00 75.31 274 SER A O 1
ATOM 1986 N N . THR A 1 275 ? -26.299 20.641 9.478 1.00 71.75 275 THR A N 1
ATOM 1987 C CA . THR A 1 275 ? -27.415 20.251 10.375 1.00 71.75 275 THR A CA 1
ATOM 1988 C C . THR A 1 275 ? -28.765 20.496 9.708 1.00 71.75 275 THR A C 1
ATOM 1990 O O . THR A 1 275 ? -29.809 20.410 10.347 1.00 71.75 275 THR A O 1
ATOM 1993 N N . LYS A 1 276 ? -28.743 20.841 8.414 1.00 72.12 276 LYS A N 1
ATOM 1994 C CA . LYS A 1 276 ? -29.945 21.123 7.639 1.00 72.12 276 LYS A CA 1
ATOM 1995 C C . LYS A 1 276 ? -30.660 19.812 7.327 1.00 72.12 276 LYS A C 1
ATOM 1997 O O . LYS A 1 276 ? -30.017 18.841 6.935 1.00 72.12 276 LYS A O 1
ATOM 2002 N N . LYS A 1 277 ? -31.988 19.821 7.442 1.00 67.44 277 LYS A N 1
ATOM 2003 C CA . LYS A 1 277 ? -32.843 18.715 7.000 1.00 67.44 277 LYS A CA 1
ATOM 2004 C C . LYS A 1 277 ? -32.720 18.560 5.488 1.00 67.44 277 LYS A C 1
ATOM 2006 O O . LYS A 1 277 ? -32.870 19.549 4.776 1.00 67.44 277 LYS A O 1
ATOM 2011 N N . MET A 1 278 ? -32.461 17.349 5.008 1.00 69.38 278 MET A N 1
ATOM 2012 C CA . MET A 1 278 ? -32.341 17.048 3.580 1.00 69.38 278 MET A CA 1
ATOM 2013 C C . MET A 1 278 ? -33.504 16.156 3.149 1.00 69.38 278 MET A C 1
ATOM 2015 O O . MET A 1 278 ? -33.908 15.280 3.898 1.00 69.38 278 MET A O 1
ATOM 2019 N N . LYS A 1 279 ? -34.050 16.374 1.948 1.00 67.38 279 LYS A N 1
ATOM 2020 C CA . LYS A 1 279 ? -35.145 15.543 1.411 1.00 67.38 279 LYS A CA 1
ATOM 2021 C C . LYS A 1 279 ? -34.635 14.277 0.705 1.00 67.38 279 LYS A C 1
ATOM 2023 O O . LYS A 1 279 ? -35.332 13.275 0.675 1.00 67.38 279 LYS A O 1
ATOM 2028 N N . THR A 1 280 ? -33.411 14.314 0.173 1.00 73.88 280 THR A N 1
ATOM 2029 C CA . THR A 1 280 ? -32.787 13.219 -0.592 1.00 73.88 280 THR A CA 1
ATOM 2030 C C . THR A 1 280 ? -31.366 12.962 -0.106 1.00 73.88 280 THR A C 1
ATOM 2032 O O . THR A 1 280 ? -30.621 13.925 0.101 1.00 73.88 280 THR A O 1
ATOM 2035 N N . ALA A 1 281 ? -30.969 11.694 0.034 1.00 70.69 281 ALA A N 1
ATOM 2036 C CA . ALA A 1 281 ? -29.603 11.314 0.387 1.00 70.69 281 ALA A CA 1
ATOM 2037 C C . ALA A 1 281 ? -28.671 11.529 -0.806 1.00 70.69 281 ALA A C 1
ATOM 2039 O O . ALA A 1 281 ? -28.902 10.966 -1.870 1.00 70.69 281 ALA A O 1
ATOM 2040 N N . LYS A 1 282 ? -27.613 12.319 -0.622 1.00 79.25 282 LYS A N 1
ATOM 2041 C CA . LYS A 1 282 ? -26.543 12.489 -1.617 1.00 79.25 282 LYS A CA 1
ATOM 2042 C C . LYS A 1 282 ? -25.194 12.495 -0.925 1.00 79.25 282 LYS A C 1
ATOM 2044 O O . LYS A 1 282 ? -25.077 13.079 0.157 1.00 79.25 282 LYS A O 1
ATOM 2049 N N . TRP A 1 283 ? -24.196 11.879 -1.540 1.00 75.56 283 TRP A N 1
ATOM 2050 C CA . TRP A 1 283 ? -22.828 11.926 -1.050 1.00 75.56 283 TRP A CA 1
ATOM 2051 C C . TRP A 1 283 ? -22.240 13.327 -1.204 1.00 75.56 283 TRP A C 1
ATOM 2053 O O . TRP A 1 283 ? -22.483 14.033 -2.184 1.00 75.56 283 TRP A O 1
ATOM 2063 N N . LYS A 1 284 ? -21.501 13.773 -0.185 1.00 82.94 284 LYS A N 1
ATOM 2064 C CA . LYS A 1 284 ? -20.866 15.088 -0.182 1.00 82.94 284 LYS A CA 1
ATOM 2065 C C . LYS A 1 284 ? -19.548 15.059 0.574 1.00 82.94 284 LYS A C 1
ATOM 2067 O O . LYS A 1 284 ? -19.429 14.432 1.624 1.00 82.94 284 LYS A O 1
ATOM 2072 N N . TRP A 1 285 ? -18.579 15.802 0.052 1.00 84.06 285 TRP A N 1
ATOM 2073 C CA . TRP A 1 285 ? -17.330 16.085 0.745 1.00 84.06 285 TRP A CA 1
ATOM 2074 C C . TRP A 1 285 ? -17.503 17.209 1.767 1.00 84.06 285 TRP A C 1
ATOM 2076 O O . TRP A 1 285 ? -18.040 18.279 1.469 1.00 84.06 285 TRP A O 1
ATOM 2086 N N . TYR A 1 286 ? -16.994 16.968 2.970 1.00 87.88 286 TYR A N 1
ATOM 2087 C CA . TYR A 1 286 ? -16.976 17.909 4.075 1.00 87.88 286 TYR A CA 1
ATOM 2088 C C . TYR A 1 286 ? -15.546 18.203 4.500 1.00 87.88 286 TYR A C 1
ATOM 2090 O O . TYR A 1 286 ? -14.777 17.307 4.851 1.00 87.88 286 TYR A O 1
ATOM 2098 N N . THR A 1 287 ? -15.232 19.494 4.512 1.00 90.50 287 THR A N 1
ATOM 2099 C CA . THR A 1 287 ? -13.916 20.029 4.847 1.00 90.50 287 THR A CA 1
ATOM 2100 C C . THR A 1 287 ? -14.109 21.333 5.628 1.00 90.50 287 THR A C 1
ATOM 2102 O O . THR A 1 287 ? -14.994 22.125 5.286 1.00 90.50 287 THR A O 1
ATOM 2105 N N . PRO A 1 288 ? -13.337 21.585 6.697 1.00 92.00 288 PRO A N 1
ATOM 2106 C CA . PRO A 1 288 ? -13.409 22.837 7.435 1.00 92.00 288 PRO A CA 1
ATOM 2107 C C . PRO A 1 288 ? -12.891 23.999 6.586 1.00 92.00 288 PRO A C 1
ATOM 2109 O O . PRO A 1 288 ? -11.990 23.848 5.761 1.00 92.00 288 PRO A O 1
ATOM 2112 N N . LYS A 1 289 ? -13.429 25.199 6.831 1.00 89.44 289 LYS A N 1
ATOM 2113 C CA . LYS A 1 289 ? -12.990 26.414 6.126 1.00 89.44 289 LYS A CA 1
ATOM 2114 C C . LYS A 1 289 ? -11.498 26.687 6.361 1.00 89.44 289 LYS A C 1
ATOM 2116 O O . LYS A 1 289 ? -10.745 26.888 5.408 1.00 89.44 289 LYS A O 1
ATOM 2121 N N . LYS A 1 290 ? -11.073 26.651 7.629 1.00 92.62 290 LYS A N 1
ATOM 2122 C CA . LYS A 1 290 ? -9.689 26.904 8.053 1.00 92.62 290 LYS A CA 1
ATOM 2123 C C . LYS A 1 290 ? -8.906 25.596 8.198 1.00 92.62 290 LYS A C 1
ATOM 2125 O O . LYS A 1 290 ? -9.432 24.620 8.733 1.00 92.62 290 LYS A O 1
ATOM 2130 N N . ALA A 1 291 ? -7.662 25.604 7.724 1.00 94.69 291 ALA A N 1
ATOM 2131 C CA . ALA A 1 291 ? -6.703 24.531 7.959 1.00 94.69 291 ALA A CA 1
ATOM 2132 C C . ALA A 1 291 ? -6.058 24.662 9.340 1.00 94.69 291 ALA A C 1
ATOM 2134 O O . ALA A 1 291 ? -5.970 25.758 9.893 1.00 94.69 291 ALA A O 1
ATOM 2135 N N . CYS A 1 292 ? -5.565 23.542 9.856 1.00 96.56 292 CYS A N 1
ATOM 2136 C CA . CYS A 1 292 ? -4.574 23.548 10.922 1.00 96.56 292 CYS A CA 1
ATOM 2137 C C . CYS A 1 292 ? -3.198 23.693 10.273 1.00 96.56 292 CYS A C 1
ATOM 2139 O O . CYS A 1 292 ? -2.877 22.919 9.378 1.00 96.56 292 CYS A O 1
ATOM 2141 N N . ILE A 1 293 ? -2.398 24.673 10.689 1.00 97.06 293 ILE A N 1
ATOM 2142 C CA . ILE A 1 293 ? -1.040 24.838 10.157 1.00 97.06 293 ILE A CA 1
ATOM 2143 C C . ILE A 1 293 ? -0.091 23.964 10.971 1.00 97.06 293 ILE A C 1
ATOM 2145 O O . ILE A 1 293 ? -0.034 24.089 12.200 1.00 97.06 293 ILE A O 1
ATOM 2149 N N . LEU A 1 294 ? 0.620 23.058 10.300 1.00 96.06 294 LEU A N 1
ATOM 2150 C CA . LEU A 1 294 ? 1.635 22.221 10.932 1.00 96.06 294 LEU A CA 1
ATOM 2151 C C . LEU A 1 294 ? 2.986 22.951 10.955 1.00 96.06 294 LEU A C 1
ATOM 2153 O O . LEU A 1 294 ? 3.417 23.467 9.919 1.00 96.06 294 LEU A O 1
ATOM 2157 N N . PRO A 1 295 ? 3.695 22.976 12.100 1.00 96.31 295 PRO A N 1
ATOM 2158 C CA . PRO A 1 295 ? 5.060 23.481 12.157 1.00 96.31 295 PRO A CA 1
ATOM 2159 C C . PRO A 1 295 ? 5.975 22.714 11.200 1.00 96.31 295 PRO A C 1
ATOM 2161 O O . PRO A 1 295 ? 5.892 21.489 11.108 1.00 96.31 295 PRO A O 1
ATOM 2164 N N . LYS A 1 296 ? 6.900 23.417 10.538 1.00 93.38 296 LYS A N 1
ATOM 2165 C CA . LYS A 1 296 ? 7.847 22.803 9.592 1.00 93.38 296 LYS A CA 1
ATOM 2166 C C . LYS A 1 296 ? 8.625 21.615 10.197 1.00 93.38 296 LYS A C 1
ATOM 2168 O O . LYS A 1 296 ? 8.653 20.578 9.540 1.00 93.38 296 LYS A O 1
ATOM 2173 N N . PRO A 1 297 ? 9.139 21.673 11.446 1.00 94.19 297 PRO A N 1
ATOM 2174 C CA . PRO A 1 297 ? 9.836 20.525 12.033 1.00 94.19 297 PRO A CA 1
ATOM 2175 C C . PRO A 1 297 ? 8.926 19.307 12.263 1.00 94.19 297 PRO A C 1
ATOM 2177 O O . PRO A 1 297 ? 9.376 18.174 12.132 1.00 94.19 297 PRO A O 1
ATOM 2180 N N . LEU A 1 298 ? 7.632 19.517 12.543 1.00 94.38 298 LEU A N 1
ATOM 2181 C CA . LEU A 1 298 ? 6.664 18.421 12.648 1.00 94.38 298 LEU A CA 1
ATOM 2182 C C . LEU A 1 298 ? 6.433 17.759 11.284 1.00 94.38 298 LEU A C 1
ATOM 2184 O O . LEU A 1 298 ? 6.377 16.537 11.204 1.00 94.38 298 LEU A O 1
ATOM 2188 N N . VAL A 1 299 ? 6.329 18.544 10.210 1.00 91.38 299 VAL A N 1
ATOM 2189 C CA . VAL A 1 299 ? 6.189 18.001 8.849 1.00 91.38 299 VAL A CA 1
ATOM 2190 C C . VAL A 1 299 ? 7.413 17.172 8.463 1.00 91.38 299 VAL A C 1
ATOM 2192 O O . VAL A 1 299 ? 7.254 16.044 8.006 1.00 91.38 299 VAL A O 1
ATOM 2195 N N . THR A 1 300 ? 8.621 17.675 8.726 1.00 89.25 300 THR A N 1
ATOM 2196 C CA . THR A 1 300 ? 9.863 16.920 8.505 1.00 89.25 300 THR A CA 1
ATOM 2197 C C . THR A 1 300 ? 9.882 15.625 9.319 1.00 89.25 300 THR A C 1
ATOM 2199 O O . THR A 1 300 ? 10.213 14.568 8.785 1.00 89.25 300 THR A O 1
ATOM 2202 N N . ALA A 1 301 ? 9.465 15.666 10.587 1.00 86.19 301 ALA A N 1
ATOM 2203 C CA . ALA A 1 301 ? 9.387 14.477 11.431 1.00 86.19 301 ALA A CA 1
ATOM 2204 C C . ALA A 1 301 ? 8.375 13.439 10.899 1.00 86.19 301 ALA A C 1
ATOM 2206 O O . ALA A 1 301 ? 8.633 12.237 10.941 1.00 86.19 301 ALA A O 1
ATOM 2207 N N . LEU A 1 302 ? 7.241 13.894 10.352 1.00 86.00 302 LEU A N 1
ATOM 2208 C CA . LEU A 1 302 ? 6.224 13.031 9.740 1.00 86.00 302 LEU A CA 1
ATOM 2209 C C . LEU A 1 302 ? 6.688 12.426 8.411 1.00 86.00 302 LEU A C 1
ATOM 2211 O O . LEU A 1 302 ? 6.353 11.281 8.132 1.00 86.00 302 LEU A O 1
ATOM 2215 N N . GLN A 1 303 ? 7.464 13.161 7.611 1.00 83.25 303 GLN A N 1
ATOM 2216 C CA . GLN A 1 303 ? 8.044 12.659 6.359 1.00 83.25 303 GLN A CA 1
ATOM 2217 C C . GLN A 1 303 ? 9.172 11.649 6.601 1.00 83.25 303 GLN A C 1
ATOM 2219 O O . GLN A 1 303 ? 9.278 10.667 5.877 1.00 83.25 303 GLN A O 1
ATOM 2224 N N . THR A 1 304 ? 9.986 11.872 7.634 1.00 79.88 304 THR A N 1
ATOM 2225 C CA . THR A 1 304 ? 11.113 10.996 8.014 1.00 79.88 304 THR A CA 1
ATOM 2226 C C . THR A 1 304 ? 10.701 9.812 8.891 1.00 79.88 304 THR A C 1
ATOM 2228 O O . THR A 1 304 ? 11.526 8.958 9.194 1.00 79.88 304 THR A O 1
ATOM 2231 N N . GLY A 1 305 ? 9.437 9.750 9.321 1.00 81.00 305 GLY A N 1
ATOM 2232 C CA . GLY A 1 305 ? 8.906 8.639 10.118 1.00 81.00 305 GLY A CA 1
ATOM 2233 C C . GLY A 1 305 ? 9.312 8.657 11.587 1.00 81.00 305 GLY A C 1
ATOM 2234 O O . GLY A 1 305 ? 9.109 7.674 12.290 1.00 81.00 305 GLY A O 1
ATOM 2235 N N . THR A 1 306 ? 9.842 9.776 12.078 1.00 81.06 306 THR A N 1
ATOM 2236 C CA . THR A 1 306 ? 10.258 9.931 13.482 1.00 81.06 306 THR A CA 1
ATOM 2237 C C . THR A 1 306 ? 9.098 10.290 14.416 1.00 81.06 306 THR A C 1
ATOM 2239 O O . THR A 1 306 ? 9.261 10.316 15.636 1.00 81.06 306 THR A O 1
ATOM 2242 N N . THR A 1 307 ? 7.912 10.567 13.869 1.00 87.00 307 THR A N 1
ATOM 2243 C CA . THR A 1 307 ? 6.681 10.785 14.634 1.00 87.00 307 THR A CA 1
ATOM 2244 C C . THR A 1 307 ? 5.442 10.352 13.847 1.00 87.00 307 THR A C 1
ATOM 2246 O O . THR A 1 307 ? 5.506 10.041 12.657 1.00 87.00 307 THR A O 1
ATOM 2249 N N . THR A 1 308 ? 4.294 10.361 14.522 1.00 87.62 308 THR A N 1
ATOM 2250 C CA . THR A 1 308 ? 2.974 10.151 13.929 1.00 87.62 308 THR A CA 1
ATOM 2251 C C . THR A 1 308 ? 2.036 11.297 14.295 1.00 87.62 308 THR A C 1
ATOM 2253 O O . THR A 1 308 ? 2.178 11.958 15.329 1.00 87.62 308 THR A O 1
ATOM 2256 N N . LEU A 1 309 ? 1.053 11.539 13.434 1.00 91.94 309 LEU A N 1
ATOM 2257 C CA . LEU A 1 309 ? -0.022 12.490 13.666 1.00 91.94 309 LEU A CA 1
ATOM 2258 C C . LEU A 1 309 ? -1.304 11.711 13.948 1.00 91.94 309 LEU A C 1
ATOM 2260 O O . LEU A 1 309 ? -1.806 10.981 13.099 1.00 91.94 309 LEU A O 1
ATOM 2264 N N . SER A 1 310 ? -1.850 11.874 15.149 1.00 91.88 310 SER A N 1
ATOM 2265 C CA . SER A 1 310 ? -3.123 11.266 15.521 1.00 91.88 310 SER A CA 1
ATOM 2266 C C . SER A 1 310 ? -4.272 12.204 15.178 1.00 91.88 310 SER A C 1
ATOM 2268 O O . SER A 1 310 ? -4.225 13.392 15.503 1.00 91.88 310 SER A O 1
ATOM 2270 N N . ALA A 1 311 ? -5.329 11.663 14.580 1.00 91.19 311 ALA A N 1
ATOM 2271 C CA . ALA A 1 311 ? -6.590 12.349 14.369 1.00 91.19 311 ALA A CA 1
ATOM 2272 C C . ALA A 1 311 ? -7.699 11.672 15.174 1.00 91.19 311 ALA A C 1
ATOM 2274 O O . ALA A 1 311 ? -7.875 10.453 15.138 1.00 91.19 311 ALA A O 1
ATOM 2275 N N . LYS A 1 312 ? -8.480 12.481 15.891 1.00 88.94 312 LYS A N 1
ATOM 2276 C CA . LYS A 1 312 ? -9.668 12.031 16.617 1.00 88.94 312 LYS A CA 1
ATOM 2277 C C . LYS A 1 312 ? -10.864 12.853 16.185 1.00 88.94 312 LYS A C 1
ATOM 2279 O O . LYS A 1 312 ? -10.818 14.083 16.208 1.00 88.94 312 LYS A O 1
ATOM 2284 N N . GLY A 1 313 ? -11.939 12.175 15.813 1.00 87.00 313 GLY A N 1
ATOM 2285 C CA . GLY A 1 313 ? -13.158 12.805 15.329 1.00 87.00 313 GLY A CA 1
ATOM 2286 C C . GLY A 1 313 ? -14.404 12.182 15.925 1.00 87.00 313 GLY A C 1
ATOM 2287 O O . GLY A 1 313 ? -14.425 11.009 16.289 1.00 87.00 313 GLY A O 1
ATOM 2288 N N . LYS A 1 314 ? -15.465 12.974 16.018 1.00 86.31 314 LYS A N 1
ATOM 2289 C CA . LYS A 1 314 ? -16.811 12.490 16.308 1.00 86.31 314 LYS A CA 1
ATOM 2290 C C . LYS A 1 314 ? -17.799 13.299 15.491 1.00 86.31 314 LYS A C 1
ATOM 2292 O O . LYS A 1 314 ? -17.777 14.531 15.547 1.00 86.31 314 LYS A O 1
ATOM 2297 N N . TRP A 1 315 ? -18.689 12.624 14.778 1.00 82.75 315 TRP A N 1
ATOM 2298 C CA . TRP A 1 315 ? -19.814 13.286 14.129 1.00 82.75 315 TRP A CA 1
ATOM 2299 C C . TRP A 1 315 ? -21.118 12.592 14.461 1.00 82.75 315 TRP A C 1
ATOM 2301 O O . TRP A 1 315 ? -21.231 11.366 14.531 1.00 82.75 315 TRP A O 1
ATOM 2311 N N . SER A 1 316 ? -22.120 13.418 14.729 1.00 73.88 316 SER A N 1
ATOM 2312 C CA . SER A 1 316 ? -23.481 12.943 14.917 1.00 73.88 316 SER A CA 1
ATOM 2313 C C . SER A 1 316 ? -24.044 12.514 13.570 1.00 73.88 316 SER A C 1
ATOM 2315 O O . SER A 1 316 ? -23.992 13.296 12.627 1.00 73.88 316 SER A O 1
ATOM 2317 N N . ARG A 1 317 ? -24.633 11.325 13.486 1.00 69.88 317 ARG A N 1
ATOM 2318 C CA . ARG A 1 317 ? -25.449 10.932 12.335 1.00 69.88 317 ARG A CA 1
ATOM 2319 C C . ARG A 1 317 ? -26.915 11.251 12.632 1.00 69.88 317 ARG A C 1
ATOM 2321 O O . ARG A 1 317 ? -27.346 11.203 13.787 1.00 69.88 317 ARG A O 1
ATOM 2328 N N . GLN A 1 318 ? -27.647 11.648 11.602 1.00 69.12 318 GLN A N 1
ATOM 2329 C CA . GLN A 1 318 ? -29.078 11.926 11.666 1.00 69.12 318 GLN A CA 1
ATOM 2330 C C . GLN A 1 318 ? -29.790 11.066 10.625 1.00 69.12 318 GLN A C 1
ATOM 2332 O O . GLN A 1 318 ? -29.175 10.658 9.645 1.00 69.12 318 GLN A O 1
ATOM 2337 N N . TRP A 1 319 ? -31.068 10.768 10.832 1.00 65.75 319 TRP A N 1
ATOM 2338 C CA . TRP A 1 319 ? -31.854 10.054 9.832 1.00 65.75 319 TRP A CA 1
ATOM 2339 C C . TRP A 1 319 ? -32.282 10.982 8.693 1.00 65.75 319 TRP A C 1
ATOM 2341 O O . TRP A 1 319 ? -32.695 12.118 8.951 1.00 65.75 319 TRP A O 1
ATOM 2351 N N . LEU A 1 320 ? -32.221 10.467 7.458 1.00 61.06 320 LEU A N 1
ATOM 2352 C CA . LEU A 1 320 ? -32.424 11.207 6.210 1.00 61.06 320 LEU A CA 1
ATOM 2353 C C . LEU A 1 320 ? -33.676 12.095 6.233 1.00 61.06 320 LEU A C 1
ATOM 2355 O O . LEU A 1 320 ? -33.590 13.263 5.882 1.00 61.06 320 LEU A O 1
ATOM 2359 N N . THR A 1 321 ? -34.815 11.579 6.694 1.00 59.47 321 THR A N 1
ATOM 2360 C CA . THR A 1 321 ? -36.109 12.275 6.577 1.00 59.47 321 THR A CA 1
ATOM 2361 C C . THR A 1 321 ? -36.524 13.063 7.819 1.00 59.47 321 THR A C 1
ATOM 2363 O O . THR A 1 321 ? -37.316 13.996 7.720 1.00 59.47 321 THR A O 1
ATOM 2366 N N . SER A 1 322 ? -35.987 12.739 9.000 1.00 63.84 322 SER A N 1
ATOM 2367 C CA . SER A 1 322 ? -36.425 13.346 10.268 1.00 63.84 322 SER A CA 1
ATOM 2368 C C . SER A 1 322 ? -35.398 14.298 10.886 1.00 63.84 322 SER A C 1
ATOM 2370 O O . SER A 1 322 ? -35.744 15.064 11.788 1.00 63.84 322 SER A O 1
ATOM 2372 N N . ALA A 1 323 ? -34.136 14.243 10.438 1.00 63.53 323 ALA A N 1
ATOM 2373 C CA . ALA A 1 323 ? -32.975 14.873 11.076 1.00 63.53 323 ALA A CA 1
ATOM 2374 C C . ALA A 1 323 ? -32.810 14.535 12.576 1.00 63.53 323 ALA A C 1
ATOM 2376 O O . ALA A 1 323 ? -32.033 15.173 13.296 1.00 63.53 323 ALA A O 1
ATOM 2377 N N . LYS A 1 324 ? -33.520 13.509 13.066 1.00 71.12 324 LYS A N 1
ATOM 2378 C CA . LYS A 1 324 ? -33.399 13.003 14.434 1.00 71.12 324 LYS A CA 1
ATOM 2379 C C . LYS A 1 324 ? -32.202 12.060 14.526 1.00 71.12 324 LYS A C 1
ATOM 2381 O O . LYS A 1 324 ? -31.803 11.432 13.549 1.00 71.12 324 LYS A O 1
ATOM 2386 N N . LYS A 1 325 ? -31.655 11.909 15.734 1.00 68.88 325 LYS A N 1
ATOM 2387 C CA . LYS A 1 325 ? -30.607 10.918 16.057 1.00 68.88 325 LYS A CA 1
ATOM 2388 C C . LYS A 1 325 ? -31.193 9.512 16.276 1.00 68.88 325 LYS A C 1
ATOM 2390 O O . LYS A 1 325 ? -30.681 8.752 17.093 1.00 68.88 325 LYS A O 1
ATOM 2395 N N . ALA A 1 326 ? -32.298 9.199 15.608 1.00 69.44 326 ALA A N 1
ATOM 2396 C CA . ALA A 1 326 ? -33.018 7.942 15.735 1.00 69.44 326 ALA A CA 1
ATOM 2397 C C . ALA A 1 326 ? -33.566 7.524 14.368 1.00 69.44 326 ALA A C 1
ATOM 2399 O O . ALA A 1 326 ? -33.973 8.386 13.581 1.00 69.44 326 ALA A O 1
ATOM 2400 N N . ARG A 1 327 ? -33.545 6.218 14.103 1.00 66.06 327 ARG A N 1
ATOM 2401 C CA . ARG A 1 327 ? -34.154 5.589 12.927 1.00 66.06 327 ARG A CA 1
ATOM 2402 C C . ARG A 1 327 ? -35.695 5.550 13.086 1.00 66.06 327 ARG A C 1
ATOM 2404 O O . ARG A 1 327 ? -36.196 5.828 14.181 1.00 66.06 327 ARG A O 1
ATOM 2411 N N . PRO A 1 328 ? -36.465 5.258 12.018 1.00 69.19 328 PRO A N 1
ATOM 2412 C CA . PRO A 1 328 ? -37.930 5.174 12.078 1.00 69.19 328 PRO A CA 1
ATOM 2413 C C . PRO A 1 328 ? -38.450 4.151 13.098 1.00 69.19 328 PRO A C 1
ATOM 2415 O O . PRO A 1 328 ? -39.455 4.400 13.753 1.00 69.19 328 PRO A O 1
ATOM 2418 N N . ASP A 1 329 ? -37.702 3.067 13.309 1.00 73.19 329 ASP A N 1
ATOM 2419 C CA . ASP A 1 329 ? -37.933 2.027 14.324 1.00 73.19 329 ASP A CA 1
ATOM 2420 C C . ASP A 1 329 ? -37.591 2.467 15.770 1.00 73.19 329 ASP A C 1
ATOM 2422 O O . ASP A 1 329 ? -37.541 1.650 16.685 1.00 73.19 329 ASP A O 1
ATOM 2426 N N . LYS A 1 330 ? -37.334 3.767 15.992 1.00 72.88 330 LYS A N 1
ATOM 2427 C CA . LYS A 1 330 ? -36.920 4.394 17.264 1.00 72.88 330 LYS A CA 1
ATOM 2428 C C . LYS A 1 330 ? -35.528 3.986 17.767 1.00 72.88 330 LYS A C 1
ATOM 2430 O O . LYS A 1 330 ? -35.097 4.498 18.807 1.00 72.88 330 LYS A O 1
ATOM 2435 N N . THR A 1 331 ? -34.777 3.156 17.042 1.00 72.31 331 THR A N 1
ATOM 2436 C CA . THR A 1 331 ? -33.406 2.806 17.436 1.00 72.31 331 THR A CA 1
ATOM 2437 C C . THR A 1 331 ? -32.492 4.032 17.366 1.00 72.31 331 THR A C 1
ATOM 2439 O O . THR A 1 331 ? -32.557 4.856 16.446 1.00 72.31 331 THR A O 1
ATOM 2442 N N . LYS A 1 332 ? -31.635 4.202 18.380 1.00 74.50 332 LYS A N 1
ATOM 2443 C CA . LYS A 1 332 ? -30.720 5.350 18.468 1.00 74.50 332 LYS A CA 1
ATOM 2444 C C . LYS A 1 332 ? -29.594 5.203 17.448 1.00 74.50 332 LYS A C 1
ATOM 2446 O O . LYS A 1 332 ? -28.890 4.198 17.424 1.00 74.50 332 LYS A O 1
ATOM 2451 N N . ILE A 1 333 ? -29.349 6.257 16.676 1.00 68.69 333 ILE A N 1
ATOM 2452 C CA . ILE A 1 333 ? -28.218 6.309 15.752 1.00 68.69 333 ILE A CA 1
ATOM 2453 C C . ILE A 1 333 ? -26.967 6.678 16.554 1.00 68.69 333 ILE A C 1
ATOM 2455 O O . ILE A 1 333 ? -26.827 7.807 17.040 1.00 68.69 333 ILE A O 1
ATOM 2459 N N . LYS A 1 334 ? -26.048 5.718 16.700 1.00 73.00 334 LYS A N 1
ATOM 2460 C CA . LYS A 1 334 ? -24.769 5.948 17.379 1.00 73.00 334 LYS A CA 1
ATOM 2461 C C . LYS A 1 334 ? -23.926 6.966 16.585 1.00 73.00 334 LYS A C 1
ATOM 2463 O O . LYS A 1 334 ? -23.853 6.883 15.358 1.00 73.00 334 LYS A O 1
ATOM 2468 N N . PRO A 1 335 ? -23.290 7.949 17.250 1.00 75.19 335 PRO A N 1
ATOM 2469 C CA . PRO A 1 335 ? -22.321 8.822 16.594 1.00 75.19 335 PRO A CA 1
ATOM 2470 C C . PRO A 1 335 ? -21.132 8.005 16.090 1.00 75.19 335 PRO A C 1
ATOM 2472 O O . PRO A 1 335 ? -20.630 7.161 16.831 1.00 75.19 335 PRO A O 1
ATOM 2475 N N . ARG A 1 336 ? -20.633 8.307 14.890 1.00 75.44 336 ARG A N 1
ATOM 2476 C CA . ARG A 1 336 ? -19.387 7.704 14.409 1.00 75.44 336 ARG A CA 1
ATOM 2477 C C . ARG A 1 336 ? -18.212 8.408 15.074 1.00 75.44 336 ARG A C 1
ATOM 2479 O O . ARG A 1 336 ? -18.208 9.635 15.237 1.00 75.44 336 ARG A O 1
ATOM 2486 N N . THR A 1 337 ? -17.250 7.611 15.512 1.00 79.06 337 THR A N 1
ATOM 2487 C CA . THR A 1 337 ? -15.996 8.080 16.093 1.00 79.06 337 THR A CA 1
ATOM 2488 C C . THR A 1 337 ? -14.852 7.658 15.202 1.00 79.06 337 THR A C 1
ATOM 2490 O O . THR A 1 337 ? -14.796 6.511 14.780 1.00 79.06 337 THR A O 1
ATOM 2493 N N . LEU A 1 338 ? -13.926 8.574 14.988 1.00 75.25 338 LEU A N 1
ATOM 2494 C CA . LEU A 1 338 ? -12.736 8.385 14.186 1.00 75.25 338 LEU A CA 1
ATOM 2495 C C . LEU A 1 338 ? -11.526 8.408 15.107 1.00 75.25 338 LEU A C 1
ATOM 2497 O O . LEU A 1 338 ? -11.398 9.308 15.945 1.00 75.25 338 LEU A O 1
ATOM 2501 N N . LYS A 1 339 ? -10.654 7.415 14.946 1.00 81.94 339 LYS A N 1
ATOM 2502 C CA . LYS A 1 339 ? -9.345 7.329 15.594 1.00 81.94 339 LYS A CA 1
ATOM 2503 C C . LYS A 1 339 ? -8.352 6.877 14.536 1.00 81.94 339 LYS A C 1
ATOM 2505 O O . LYS A 1 339 ? -8.299 5.692 14.235 1.00 81.94 339 LYS A O 1
ATOM 2510 N N . TYR A 1 340 ? -7.613 7.825 13.976 1.00 78.25 340 TYR A N 1
ATOM 2511 C CA . TYR A 1 340 ? -6.648 7.546 12.924 1.00 78.25 340 TYR A CA 1
ATOM 2512 C C . TYR A 1 340 ? -5.241 7.946 13.308 1.00 78.25 340 TYR A C 1
ATOM 2514 O O . TYR A 1 340 ? -5.032 8.881 14.088 1.00 78.25 340 TYR A O 1
ATOM 2522 N N . THR A 1 341 ? -4.295 7.244 12.701 1.00 79.81 341 THR A N 1
ATOM 2523 C CA . THR A 1 341 ? -2.867 7.504 12.816 1.00 79.81 341 THR A CA 1
ATOM 2524 C C . THR A 1 341 ? -2.314 7.767 11.428 1.00 79.81 341 THR A C 1
ATOM 2526 O O . THR A 1 341 ? -2.522 6.991 10.503 1.00 79.81 341 THR A O 1
ATOM 2529 N N . MET A 1 342 ? -1.616 8.882 11.274 1.00 84.62 342 MET A N 1
ATOM 2530 C CA . MET A 1 342 ? -0.952 9.256 10.036 1.00 84.62 342 MET A CA 1
ATOM 2531 C C . MET A 1 342 ? 0.550 9.175 10.280 1.00 84.62 342 MET A C 1
ATOM 2533 O O . MET A 1 342 ? 1.059 9.781 11.225 1.00 84.62 342 MET A O 1
ATOM 2537 N N . ARG A 1 343 ? 1.255 8.403 9.462 1.00 79.56 343 ARG A N 1
ATOM 2538 C CA . ARG A 1 343 ? 2.684 8.098 9.631 1.00 79.56 343 ARG A CA 1
ATOM 2539 C C . ARG A 1 343 ? 3.418 8.250 8.307 1.00 79.56 343 ARG A C 1
ATOM 2541 O O . ARG A 1 343 ? 2.771 8.325 7.263 1.00 79.56 343 ARG A O 1
ATOM 2548 N N . ALA A 1 344 ? 4.747 8.286 8.339 1.00 70.62 344 ALA A N 1
ATOM 2549 C CA . ALA A 1 344 ? 5.532 8.253 7.111 1.00 70.62 344 ALA A CA 1
ATOM 2550 C C . ALA A 1 344 ? 5.125 7.062 6.245 1.00 70.62 344 ALA A C 1
ATOM 2552 O O . ALA A 1 344 ? 4.841 5.970 6.756 1.00 70.62 344 ALA A O 1
ATOM 2553 N N . LYS A 1 345 ? 5.127 7.277 4.929 1.00 61.34 345 LYS A N 1
ATOM 2554 C CA . LYS A 1 345 ? 5.106 6.164 3.990 1.00 61.34 345 LYS A CA 1
ATOM 2555 C C . LYS A 1 345 ? 6.335 5.294 4.294 1.00 61.34 345 LYS A C 1
ATOM 2557 O O . LYS A 1 345 ? 7.423 5.860 4.416 1.00 61.34 345 LYS A O 1
ATOM 2562 N N . PRO A 1 346 ? 6.182 3.972 4.478 1.00 51.12 346 PRO A N 1
ATOM 2563 C CA . PRO A 1 346 ? 7.323 3.090 4.678 1.00 51.12 346 PRO A CA 1
ATOM 2564 C C . PRO A 1 346 ? 8.341 3.339 3.567 1.00 51.12 346 PRO A C 1
ATOM 2566 O O . PRO A 1 346 ? 7.952 3.449 2.401 1.00 51.12 346 PRO A O 1
ATOM 2569 N N . ALA A 1 347 ? 9.613 3.504 3.932 1.00 41.75 347 ALA A N 1
ATOM 2570 C CA . ALA A 1 347 ? 10.665 3.632 2.939 1.00 41.75 347 ALA A CA 1
ATOM 2571 C C . ALA A 1 347 ? 10.622 2.383 2.056 1.00 41.75 347 ALA A C 1
ATOM 2573 O O . ALA A 1 347 ? 10.659 1.263 2.565 1.00 41.75 347 ALA A O 1
ATOM 2574 N N . VAL A 1 348 ? 10.506 2.584 0.744 1.00 33.53 348 VAL A N 1
ATOM 2575 C CA . VAL A 1 348 ? 10.830 1.529 -0.214 1.00 33.53 348 VAL A CA 1
ATOM 2576 C C . VAL A 1 348 ? 12.317 1.276 0.009 1.00 33.53 348 VAL A C 1
ATOM 2578 O O . VAL A 1 348 ? 13.106 2.210 -0.145 1.00 33.53 348 VAL A O 1
ATOM 2581 N N . ALA A 1 349 ? 12.679 0.095 0.513 1.00 27.59 349 ALA A N 1
ATOM 2582 C CA . ALA A 1 349 ? 14.078 -0.260 0.712 1.00 27.59 349 ALA A CA 1
ATOM 2583 C C . ALA A 1 349 ? 14.804 -0.053 -0.629 1.00 27.59 349 ALA A C 1
ATOM 2585 O O . ALA A 1 349 ? 14.352 -0.575 -1.648 1.00 27.59 349 ALA A O 1
ATOM 2586 N N . LYS A 1 350 ? 15.819 0.820 -0.638 1.00 26.67 350 LYS A N 1
ATOM 2587 C CA . LYS A 1 350 ? 16.595 1.162 -1.838 1.00 26.67 350 LYS A CA 1
ATOM 2588 C C . LYS A 1 350 ? 17.505 0.020 -2.249 1.00 26.67 350 LYS A C 1
ATOM 2590 O O . LYS A 1 350 ? 18.082 -0.597 -1.326 1.00 26.67 350 LYS A O 1
#

Secondary structure (DSSP, 8-state):
---EE-TTS-EE----SSPPPTT--EEEEE-PPPPPSS--TTSSS-B-TT-PBPPPEEEEEE-----PPPBPPPPPPEEEEEBTEEEEEEPPPSSSBPPSEEEEEEETT--EEEE-SSSEEEEEE-PPTT-EEEEEEEEE-TTS--EEEEEEPPPEEPBPP-PPP--------------PPPP-------S-SSS--SS--SS-S--EEEEPSSSSEEEESSSSEEEEE-TTSEEEEEEEEETT---EEEEEEEEEEETTEEEEEEEEPPPBS--S--SS--EEEE--SSPEEPPHHHHHHHHHTS--EEEEEEE----TTT-SSB-TT--B-PPEEEEEEEEEPPP---

Sequence (350 aa):
MVSLTLTSGYLLDLNLTSAITRGAVVTFSYTAPPVENPVTTTNKALQDLQGNDALSFGPLTVSNNSIVSPIALPAAPTIVAGPESATATVTAPASGAQPSWHRVYASPGGAECDIMTPSGSCTISGLTAGTAYTFTVRSYDNTNWGTAKGAASPAVTVLAKTVAPVTNVSTDTTAPPATTAPPVTTDSNAPSWDVEPATESETDAFTEGFWPSAIPGNIIITNEVGFTVDAKNGIKPKIRMKNYAGKIKMTISATYKDGAKTKKYKCTYAPFGSTKKMKTAKWKWYTPKKACILPKPLVTALQTGTTTLSAKGKWSRQWLTSAKKARPDKTKIKPRTLKYTMRAKPAVAK

Radius of gyration: 29.7 Å; chains: 1; bounding box: 75×53×82 Å

Foldseek 3Di:
DWWDDDPVGDTDDDDDPDDDAPPDWDWDWDAADPQDPPQDLPDPAPADPVRDGDHTDDRDTTDDPDPHWAEDAWAAWDWDADAQKIKTWTDADPDTDQFQKKKKFKPPPGFIDIGRHSTDMDMGHNHDAQDWIKMKMWGHHPVRPHTRIYDIDPIDGHHHDDDDDPDDDDDDDDDDDDDDDDDDDDDDDDADLVDDDPDDDLDAPFFEWADDLDPQDWTGGHNFWTWGAHPQRFIKIKGKDKQLWAKKWKKKKKWADDDPDIDIDIDTADIKGDLDQAQDTDIDIIIGPGTDHDDPRVSVCQQVQVMKMWMKMWIQGADNHPSHQADPVRHGNDIRIHIHIYGHDPDSPD